Protein AF-A0A965VCW3-F1 (afdb_monomer)

Mean predicted aligned error: 4.61 Å

Structure (mmCIF, N/CA/C/O backbone):
data_AF-A0A965VCW3-F1
#
_entry.id   AF-A0A965VCW3-F1
#
loop_
_atom_site.group_PDB
_atom_site.id
_atom_site.type_symbol
_atom_site.label_atom_id
_atom_site.label_alt_id
_atom_site.label_comp_id
_atom_site.label_asym_id
_atom_site.label_entity_id
_atom_site.label_seq_id
_atom_site.pdbx_PDB_ins_code
_atom_site.Cartn_x
_atom_site.Cartn_y
_atom_site.Cartn_z
_atom_site.occupancy
_atom_site.B_iso_or_equiv
_atom_site.auth_seq_id
_atom_site.auth_comp_id
_atom_site.auth_asym_id
_atom_site.auth_atom_id
_atom_site.pdbx_PDB_model_num
ATOM 1 N N . MET A 1 1 ? 1.200 -10.700 0.452 1.00 89.44 1 MET A N 1
ATOM 2 C CA . MET A 1 1 ? 2.517 -10.974 -0.166 1.00 89.44 1 MET A CA 1
ATOM 3 C C . MET A 1 1 ? 2.415 -10.697 -1.652 1.00 89.44 1 MET A C 1
ATOM 5 O O . MET A 1 1 ? 1.307 -10.785 -2.174 1.00 89.44 1 MET A O 1
ATOM 9 N N . ASN A 1 2 ? 3.527 -10.421 -2.324 1.00 95.00 2 ASN A N 1
ATOM 10 C CA . ASN A 1 2 ? 3.552 -10.273 -3.774 1.00 95.00 2 ASN A CA 1
ATOM 11 C C . ASN A 1 2 ? 4.155 -11.520 -4.439 1.00 95.00 2 ASN A C 1
ATOM 13 O O . ASN A 1 2 ? 5.128 -12.066 -3.919 1.00 95.00 2 ASN A O 1
ATOM 17 N N . LEU A 1 3 ? 3.549 -12.018 -5.524 1.00 95.06 3 LEU A N 1
ATOM 18 C CA . LEU A 1 3 ? 4.102 -13.156 -6.274 1.00 95.06 3 LEU A CA 1
ATOM 19 C C . LEU A 1 3 ? 5.133 -12.685 -7.305 1.00 95.06 3 LEU A C 1
ATOM 21 O O . LEU A 1 3 ? 6.162 -13.334 -7.474 1.00 95.06 3 LEU A O 1
ATOM 25 N N . ILE A 1 4 ? 4.843 -11.573 -7.986 1.00 97.62 4 ILE A N 1
ATOM 26 C CA . ILE A 1 4 ? 5.693 -10.920 -8.990 1.00 97.62 4 ILE A CA 1
ATOM 27 C C . ILE A 1 4 ? 5.173 -9.493 -9.249 1.00 97.62 4 ILE A C 1
ATOM 29 O O . ILE A 1 4 ? 4.019 -9.190 -8.936 1.00 97.62 4 ILE A O 1
ATOM 33 N N . GLY A 1 5 ? 6.005 -8.611 -9.802 1.00 97.56 5 GLY A N 1
ATOM 34 C CA . GLY A 1 5 ? 5.674 -7.196 -10.000 1.00 97.56 5 GLY A CA 1
ATOM 35 C C . GLY A 1 5 ? 6.402 -6.291 -9.012 1.00 97.56 5 GLY A C 1
ATOM 36 O O . GLY A 1 5 ? 5.865 -5.288 -8.560 1.00 97.56 5 GLY A O 1
ATOM 37 N N . GLU A 1 6 ? 7.602 -6.664 -8.578 1.00 96.00 6 GLU A N 1
ATOM 38 C CA . GLU A 1 6 ? 8.315 -5.874 -7.576 1.00 96.00 6 GLU A CA 1
ATOM 39 C C . GLU A 1 6 ? 8.762 -4.526 -8.149 1.00 96.00 6 GLU A C 1
ATOM 41 O O . GLU A 1 6 ? 9.345 -4.458 -9.233 1.00 96.00 6 GLU A O 1
ATOM 46 N N . HIS A 1 7 ? 8.559 -3.446 -7.389 1.00 95.69 7 HIS A N 1
ATOM 47 C CA . HIS A 1 7 ? 8.932 -2.077 -7.774 1.00 95.69 7 HIS A CA 1
ATOM 48 C C . HIS A 1 7 ? 8.240 -1.532 -9.043 1.00 95.69 7 HIS A C 1
ATOM 50 O O . HIS A 1 7 ? 8.721 -0.563 -9.642 1.00 95.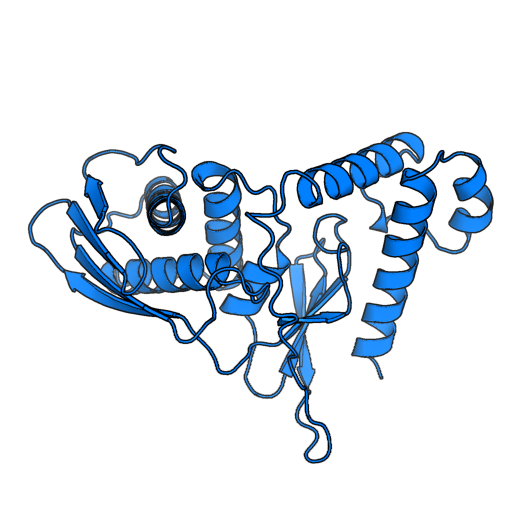69 7 HIS A O 1
ATOM 56 N N . THR A 1 8 ? 7.117 -2.115 -9.463 1.00 97.50 8 THR A N 1
ATOM 57 C CA . THR A 1 8 ? 6.338 -1.634 -10.615 1.00 97.50 8 THR A CA 1
ATOM 58 C C . THR A 1 8 ? 5.136 -0.783 -10.199 1.00 97.50 8 THR A C 1
ATOM 60 O O . THR A 1 8 ? 4.729 0.086 -10.965 1.00 97.50 8 THR A O 1
ATOM 63 N N . ASP A 1 9 ? 4.601 -0.948 -8.988 1.00 97.00 9 ASP A N 1
ATOM 64 C CA . ASP A 1 9 ? 3.375 -0.286 -8.525 1.00 97.00 9 ASP A CA 1
ATOM 65 C C . ASP A 1 9 ? 3.462 1.246 -8.492 1.00 97.00 9 ASP A C 1
ATOM 67 O O . ASP A 1 9 ? 2.575 1.932 -8.995 1.00 97.00 9 ASP A O 1
ATOM 71 N N . TYR A 1 10 ? 4.557 1.804 -7.975 1.00 94.44 10 TYR A N 1
ATOM 72 C CA . TYR A 1 10 ? 4.825 3.248 -8.013 1.00 94.44 10 TYR A CA 1
ATOM 73 C C . TYR A 1 10 ? 5.366 3.745 -9.366 1.00 94.44 10 TYR A C 1
ATOM 75 O O . TYR A 1 10 ? 5.655 4.933 -9.512 1.00 94.44 10 TYR A O 1
ATOM 83 N N . ASN A 1 11 ? 5.519 2.845 -10.340 1.00 97.62 11 ASN A N 1
ATOM 84 C CA . ASN A 1 11 ? 5.807 3.132 -11.746 1.00 97.62 11 ASN A CA 1
ATOM 85 C C . ASN A 1 11 ? 4.571 2.872 -12.624 1.00 97.62 11 ASN A C 1
ATOM 87 O O . ASN A 1 11 ? 4.701 2.560 -13.807 1.00 97.62 11 ASN A O 1
ATOM 91 N N . ASP A 1 12 ? 3.369 2.953 -12.046 1.00 97.62 12 ASP A N 1
ATOM 92 C CA . ASP A 1 12 ? 2.085 2.700 -12.706 1.00 97.62 12 ASP A CA 1
ATOM 93 C C . ASP A 1 12 ? 1.977 1.320 -13.379 1.00 97.62 12 ASP A C 1
ATOM 95 O O . ASP A 1 12 ? 1.118 1.119 -14.231 1.00 97.62 12 ASP A O 1
ATOM 99 N N . GLY A 1 13 ? 2.859 0.379 -13.043 1.00 97.94 13 GLY A N 1
ATOM 100 C CA . GLY A 1 13 ? 3.016 -0.929 -13.670 1.00 97.94 13 GLY A CA 1
ATOM 101 C C . GLY A 1 13 ? 1.945 -1.944 -13.288 1.00 97.94 13 GLY A C 1
ATOM 102 O O . GLY A 1 13 ? 0.803 -1.592 -12.989 1.00 97.94 13 GLY A O 1
ATOM 103 N N . PHE A 1 14 ? 2.324 -3.218 -13.323 1.00 98.62 14 PHE A N 1
ATOM 104 C CA . PHE A 1 14 ? 1.466 -4.331 -12.929 1.00 98.62 14 PHE A CA 1
ATOM 105 C C . PHE A 1 14 ? 2.053 -5.077 -11.744 1.00 98.62 14 PHE A C 1
ATOM 107 O O . PHE A 1 14 ? 3.261 -5.315 -11.698 1.00 98.62 14 PHE A O 1
ATOM 114 N N . VAL A 1 15 ? 1.182 -5.497 -10.833 1.00 98.62 15 VAL A N 1
ATOM 115 C CA . VAL A 1 15 ? 1.539 -6.333 -9.683 1.00 98.62 15 VAL A CA 1
ATOM 116 C C . VAL A 1 15 ? 0.604 -7.525 -9.567 1.00 98.62 15 VAL A C 1
ATOM 118 O O . VAL A 1 15 ? -0.552 -7.449 -9.988 1.00 98.62 15 VAL A O 1
ATOM 121 N N . LEU A 1 16 ? 1.096 -8.617 -8.980 1.00 98.06 16 LEU A N 1
ATOM 122 C CA . LEU A 1 16 ? 0.323 -9.838 -8.766 1.00 98.06 16 LEU A CA 1
ATOM 123 C C . LEU A 1 16 ? 0.389 -10.316 -7.302 1.00 98.06 16 LEU A C 1
ATOM 125 O O . LEU A 1 16 ? 0.960 -11.372 -7.005 1.00 98.06 16 LEU A O 1
ATOM 129 N N . PRO A 1 17 ? -0.184 -9.562 -6.348 1.00 97.06 17 PRO A N 1
ATOM 130 C CA . PRO A 1 17 ? -0.241 -9.984 -4.961 1.00 97.06 17 PRO A CA 1
ATOM 131 C C . PRO A 1 17 ? -1.250 -11.095 -4.678 1.00 97.06 17 PRO A C 1
ATOM 133 O O . PRO A 1 17 ? -2.194 -11.355 -5.422 1.00 97.06 17 PRO A O 1
ATOM 136 N N . MET A 1 18 ? -1.059 -11.725 -3.522 1.00 94.00 18 MET A N 1
ATOM 137 C CA . MET A 1 18 ? -1.980 -12.683 -2.925 1.00 94.00 18 MET A CA 1
ATOM 138 C C . MET A 1 18 ? -2.065 -12.450 -1.409 1.00 94.00 18 MET A C 1
ATOM 140 O O . MET A 1 18 ? -1.055 -12.195 -0.732 1.00 94.00 18 MET A O 1
ATOM 144 N N . ALA A 1 19 ? -3.277 -12.551 -0.861 1.00 92.00 19 ALA A N 1
ATOM 145 C CA . ALA A 1 19 ? -3.489 -12.561 0.583 1.00 92.00 19 ALA A CA 1
ATOM 146 C C . ALA A 1 19 ? -2.953 -13.856 1.208 1.00 92.00 19 ALA A C 1
ATOM 148 O O . ALA A 1 19 ? -3.002 -14.930 0.611 1.00 92.00 19 ALA A O 1
ATOM 149 N N . ILE A 1 20 ? -2.454 -13.750 2.435 1.00 89.31 20 ILE A N 1
ATOM 150 C CA . ILE A 1 20 ? -1.931 -14.879 3.210 1.00 89.31 20 ILE A CA 1
ATOM 151 C C . ILE A 1 20 ? -2.802 -15.115 4.446 1.00 89.31 20 ILE A C 1
ATOM 153 O O . ILE A 1 20 ? -3.644 -14.289 4.781 1.00 89.31 20 ILE A O 1
ATOM 157 N N . GLY A 1 21 ? -2.614 -16.260 5.107 1.00 86.69 21 GLY A N 1
ATOM 158 C CA . GLY A 1 21 ? -3.362 -16.617 6.318 1.00 86.69 21 GLY A CA 1
ATOM 159 C C . GLY A 1 21 ? -3.166 -15.651 7.498 1.00 86.69 21 GLY A C 1
ATOM 160 O O . GLY A 1 21 ? -4.161 -15.316 8.139 1.00 86.69 21 GLY A O 1
ATOM 161 N N . PRO A 1 22 ? -1.931 -15.194 7.792 1.00 88.31 22 PRO A N 1
ATOM 162 C CA . PRO A 1 22 ? -1.705 -14.182 8.817 1.00 88.31 22 PRO A CA 1
ATOM 163 C C . PRO A 1 22 ? -2.463 -12.866 8.555 1.00 88.31 22 PRO A C 1
ATOM 165 O O . PRO A 1 22 ? -2.538 -12.388 7.424 1.00 88.31 22 PRO A O 1
ATOM 168 N N . CYS A 1 23 ? -3.003 -12.268 9.612 1.00 90.69 23 CYS A N 1
ATOM 169 C CA . CYS A 1 23 ? -3.831 -11.080 9.661 1.00 90.69 23 CYS A CA 1
ATOM 170 C C . CYS A 1 23 ? -3.555 -10.201 10.902 1.00 90.69 23 CYS A C 1
ATOM 172 O O . CYS A 1 23 ? -2.954 -10.601 11.903 1.00 90.69 23 CYS A O 1
ATOM 174 N N . ILE A 1 24 ? -4.074 -8.974 10.849 1.00 93.06 24 ILE A N 1
ATOM 175 C CA . ILE A 1 24 ? -4.234 -8.104 12.017 1.00 93.06 24 ILE A CA 1
ATOM 176 C C . ILE A 1 24 ? -5.706 -8.110 12.410 1.00 93.06 24 ILE A C 1
ATOM 178 O O . ILE A 1 24 ? -6.589 -7.923 11.573 1.00 93.06 24 ILE A O 1
ATOM 182 N N . ARG A 1 25 ? -5.974 -8.323 13.698 1.00 95.00 25 ARG A N 1
ATOM 183 C CA . ARG A 1 25 ? -7.320 -8.300 14.271 1.00 95.00 25 ARG A CA 1
ATOM 184 C C . ARG A 1 25 ? -7.459 -7.087 15.174 1.00 95.00 25 ARG A C 1
ATOM 186 O O . ARG A 1 25 ? -6.677 -6.913 16.109 1.00 95.00 25 ARG A O 1
ATOM 193 N N . VAL A 1 26 ? -8.494 -6.295 14.912 1.00 96.69 26 VAL A N 1
ATOM 194 C CA . VAL A 1 26 ? -8.855 -5.118 15.705 1.00 96.69 26 VAL A CA 1
ATOM 195 C C . VAL A 1 26 ? -10.205 -5.374 16.359 1.00 96.69 26 VAL A C 1
ATOM 197 O O . VAL A 1 26 ? -11.207 -5.584 15.678 1.00 96.69 26 VAL A O 1
ATOM 200 N N . ARG A 1 27 ? -10.240 -5.364 17.691 1.00 97.00 27 ARG A N 1
ATOM 201 C CA . ARG A 1 27 ? -11.488 -5.344 18.460 1.00 97.00 27 ARG A CA 1
ATOM 202 C C . ARG A 1 27 ? -11.773 -3.910 18.865 1.00 97.00 27 ARG A C 1
ATOM 204 O O . ARG A 1 27 ? -10.896 -3.295 19.458 1.00 97.00 27 ARG A O 1
ATOM 211 N N . VAL A 1 28 ? -12.983 -3.420 18.600 1.00 97.56 28 VAL A N 1
ATOM 212 C CA . VAL A 1 28 ? -13.410 -2.072 18.997 1.00 97.56 28 VAL A CA 1
ATOM 213 C C . VAL A 1 28 ? -14.606 -2.085 19.939 1.00 97.56 28 VAL A C 1
ATOM 215 O O . VAL A 1 28 ? -15.531 -2.876 19.766 1.00 97.56 28 VAL A O 1
ATOM 218 N N . THR A 1 29 ? -14.588 -1.172 20.907 1.00 97.56 29 THR A N 1
ATOM 219 C CA . THR A 1 29 ? -15.687 -0.914 21.843 1.00 97.56 29 THR A CA 1
ATOM 220 C C . THR A 1 29 ? -16.024 0.577 21.804 1.00 97.56 29 THR A C 1
ATOM 222 O O . THR A 1 29 ? -15.135 1.386 22.083 1.00 97.56 29 THR A O 1
ATOM 225 N N . PRO A 1 30 ? -17.267 0.978 21.474 1.00 97.25 30 PRO A N 1
ATOM 226 C CA . PRO A 1 30 ? -17.667 2.382 21.495 1.00 97.25 30 PRO A CA 1
ATOM 227 C C . PRO A 1 30 ? -17.512 3.010 22.881 1.00 97.25 30 PRO A C 1
ATOM 229 O O . PRO A 1 30 ? -17.706 2.359 23.909 1.00 97.25 30 PRO A O 1
ATOM 232 N N . ARG A 1 31 ? -17.208 4.304 22.903 1.00 96.56 31 ARG A N 1
ATOM 233 C CA . ARG A 1 31 ? -17.089 5.122 24.110 1.00 96.56 31 ARG A CA 1
ATOM 234 C C . ARG A 1 31 ? -17.999 6.340 24.011 1.00 96.56 31 ARG A C 1
ATOM 236 O O . ARG A 1 31 ? -18.345 6.786 22.921 1.00 96.56 31 ARG A O 1
ATOM 243 N N . ALA A 1 32 ? -18.368 6.881 25.170 1.00 93.94 32 ALA A N 1
ATOM 244 C CA . ALA A 1 32 ? -19.194 8.084 25.259 1.00 93.94 32 ALA A CA 1
ATOM 245 C C . ALA A 1 32 ? -18.393 9.387 25.073 1.00 93.94 32 ALA A C 1
ATOM 247 O O . ALA A 1 32 ? -18.972 10.408 24.713 1.00 93.94 32 ALA A O 1
ATOM 248 N N . ASP A 1 33 ? -17.081 9.366 25.335 1.00 95.06 33 ASP A N 1
ATOM 249 C CA . ASP A 1 33 ? -16.202 10.513 25.103 1.00 95.06 33 ASP A CA 1
ATOM 250 C C . ASP A 1 33 ? -15.751 10.599 23.635 1.00 95.06 33 ASP A C 1
ATOM 252 O O . ASP A 1 33 ? -16.077 9.760 22.800 1.00 95.06 33 ASP A O 1
ATOM 256 N N . ARG A 1 34 ? -15.008 11.652 23.295 1.00 96.00 34 ARG A N 1
ATOM 257 C CA . ARG A 1 34 ? -14.499 11.919 21.943 1.00 96.00 34 ARG A CA 1
ATOM 258 C C . ARG A 1 34 ? -13.059 11.428 21.758 1.00 96.00 34 ARG A C 1
ATOM 260 O O . ARG A 1 34 ? -12.247 12.104 21.135 1.00 96.00 34 ARG A O 1
ATOM 267 N N . ARG A 1 35 ? -12.706 10.269 22.323 1.00 97.56 35 ARG A N 1
ATOM 268 C CA . ARG A 1 35 ? -11.328 9.746 22.295 1.00 97.56 35 ARG A CA 1
ATOM 269 C C . ARG A 1 35 ? -11.241 8.376 21.637 1.00 97.56 35 ARG A C 1
ATOM 271 O O . ARG A 1 35 ? -12.098 7.529 21.869 1.00 97.56 35 ARG A O 1
ATOM 278 N N . ALA A 1 36 ? -10.168 8.152 20.880 1.00 97.75 36 ALA A N 1
ATOM 279 C CA . ALA A 1 36 ? -9.727 6.815 20.496 1.00 97.75 36 ALA A CA 1
ATOM 280 C C . ALA A 1 36 ? -8.615 6.364 21.452 1.00 97.75 36 ALA A C 1
ATOM 282 O O . ALA A 1 36 ? -7.575 7.022 21.539 1.00 97.75 36 ALA A O 1
ATOM 283 N N . LEU A 1 37 ? -8.826 5.274 22.186 1.00 98.00 37 LEU A N 1
ATOM 284 C CA . LEU A 1 37 ? -7.799 4.626 23.007 1.00 98.00 37 LEU A CA 1
ATOM 285 C C . LEU A 1 37 ? -7.298 3.388 22.270 1.00 98.00 37 LEU A C 1
ATOM 287 O O . LEU A 1 37 ? -8.094 2.523 21.920 1.00 98.00 37 LEU A O 1
ATOM 291 N N . LEU A 1 38 ? -6.000 3.312 22.000 1.00 97.75 38 LEU A N 1
ATOM 292 C CA . LEU A 1 38 ? -5.413 2.266 21.172 1.00 97.75 38 LEU A CA 1
ATOM 293 C C . LEU A 1 38 ? -4.433 1.430 21.997 1.00 97.75 38 LEU A C 1
ATOM 295 O O . LEU A 1 38 ? -3.486 1.958 22.584 1.00 97.75 38 LEU A O 1
ATOM 299 N N . HIS A 1 39 ? -4.641 0.119 21.991 1.00 96.38 39 HIS A N 1
ATOM 300 C CA . HIS A 1 39 ? -3.803 -0.869 22.659 1.00 96.38 39 HIS A CA 1
ATOM 301 C C . HIS A 1 39 ? -3.271 -1.859 21.625 1.00 96.38 39 HIS A C 1
ATOM 303 O O . HIS A 1 39 ? -4.040 -2.390 20.827 1.00 96.38 39 HIS A O 1
ATOM 309 N N . SER A 1 40 ? -1.967 -2.121 21.652 1.00 92.06 40 SER A N 1
ATOM 310 C CA . SER A 1 40 ? -1.302 -3.092 20.781 1.00 92.06 40 SER A CA 1
ATOM 311 C C . SER A 1 40 ? -0.541 -4.100 21.632 1.00 92.06 40 SER A C 1
ATOM 313 O O . SER A 1 40 ? 0.102 -3.718 22.607 1.00 92.06 40 SER A O 1
ATOM 315 N N . GLU A 1 41 ? -0.571 -5.376 21.250 1.00 86.56 41 GLU A N 1
ATOM 316 C CA . GLU A 1 41 ? 0.232 -6.428 21.897 1.00 86.56 41 GLU A CA 1
ATOM 317 C C . GLU A 1 41 ? 1.749 -6.185 21.777 1.00 86.56 41 GLU A C 1
ATOM 319 O O . GLU A 1 41 ? 2.534 -6.743 22.543 1.00 86.56 41 GLU A O 1
ATOM 324 N N . HIS A 1 42 ? 2.174 -5.332 20.838 1.00 80.25 42 HIS A N 1
ATOM 325 C CA . HIS A 1 42 ? 3.582 -5.116 20.494 1.00 80.25 42 HIS A CA 1
ATOM 326 C C . HIS A 1 42 ? 4.038 -3.653 20.602 1.00 80.25 42 HIS A C 1
ATOM 328 O O . HIS A 1 42 ? 5.142 -3.325 20.169 1.00 80.25 42 HIS A O 1
ATOM 334 N N . GLY A 1 43 ? 3.214 -2.758 21.154 1.00 85.00 43 GLY A N 1
ATOM 335 C CA . GLY A 1 43 ? 3.524 -1.330 21.213 1.00 85.00 43 GLY A CA 1
ATOM 336 C C . GLY A 1 43 ? 2.971 -0.636 22.456 1.00 85.00 43 GLY A C 1
ATOM 337 O O . GLY A 1 43 ? 2.076 -1.165 23.115 1.00 85.00 43 GLY A O 1
ATOM 338 N N . PRO A 1 44 ? 3.486 0.560 22.795 1.00 91.69 44 PRO A N 1
ATOM 339 C CA . PRO A 1 44 ? 2.939 1.349 23.893 1.00 91.69 44 PRO A CA 1
ATOM 340 C C . PRO A 1 44 ? 1.493 1.767 23.585 1.00 91.69 44 PRO A C 1
ATOM 342 O O . PRO A 1 44 ? 1.159 1.952 22.411 1.00 91.69 44 PRO A O 1
ATOM 345 N N . PRO A 1 45 ? 0.640 1.955 24.606 1.00 94.88 45 PRO A N 1
ATOM 346 C CA . PRO A 1 45 ? -0.705 2.474 24.399 1.00 94.88 45 PRO A CA 1
ATOM 347 C C . PRO A 1 45 ? -0.661 3.889 23.811 1.00 94.88 45 PRO A C 1
ATOM 349 O O . PRO A 1 45 ? 0.233 4.677 24.125 1.00 94.88 45 PRO A O 1
ATOM 352 N N . ALA A 1 46 ? -1.657 4.224 22.995 1.00 95.69 46 ALA A N 1
ATOM 353 C CA . ALA A 1 46 ? -1.810 5.545 22.399 1.00 95.69 46 ALA A CA 1
ATOM 354 C C . ALA A 1 46 ? -3.224 6.086 22.625 1.00 95.69 46 ALA A C 1
ATOM 356 O O . ALA A 1 46 ? -4.183 5.332 22.782 1.00 95.69 46 ALA A O 1
ATOM 357 N N . SER A 1 47 ? -3.364 7.410 22.633 1.00 96.19 47 SER A N 1
ATOM 358 C CA . SER A 1 47 ? -4.667 8.061 22.702 1.00 96.19 47 SER A CA 1
ATOM 359 C C . SER A 1 47 ? -4.752 9.202 21.706 1.00 96.19 47 SER A C 1
ATOM 361 O O . SER A 1 47 ? -3.850 10.033 21.641 1.00 96.19 47 SER A O 1
ATOM 363 N N . LEU A 1 48 ? -5.854 9.240 20.962 1.00 96.50 48 LEU A N 1
ATOM 364 C CA . LEU A 1 48 ? -6.146 10.266 19.973 1.00 96.50 48 LEU A CA 1
ATOM 365 C C . LEU A 1 48 ? -7.395 11.039 20.390 1.00 96.50 48 LEU A C 1
ATOM 367 O O . LEU A 1 48 ? -8.372 10.465 20.880 1.00 96.50 48 LEU A O 1
ATOM 371 N N . ASP A 1 49 ? -7.341 12.347 20.191 1.00 96.12 49 ASP A N 1
ATOM 372 C CA . ASP A 1 49 ? -8.433 13.280 20.432 1.00 96.12 49 ASP A CA 1
ATOM 373 C C . ASP A 1 49 ? -9.216 13.481 19.131 1.00 96.12 49 ASP A C 1
ATOM 375 O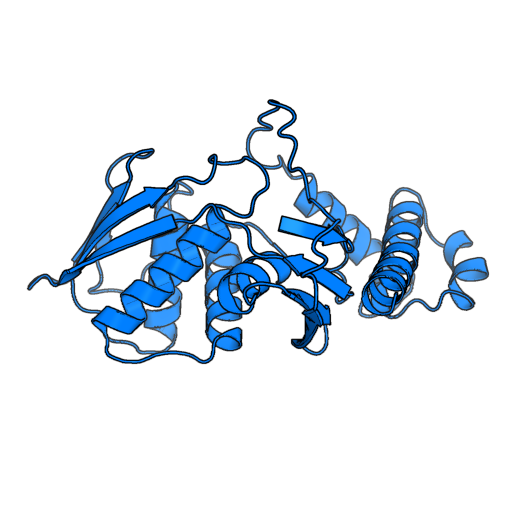 O . ASP A 1 49 ? -8.685 14.006 18.155 1.00 96.12 49 ASP A O 1
ATOM 379 N N . LEU A 1 50 ? -10.469 13.029 19.114 1.00 97.06 50 LEU A N 1
ATOM 380 C CA . LEU A 1 50 ? -11.327 13.031 17.934 1.00 97.06 50 LEU A CA 1
ATOM 381 C C . LEU A 1 50 ? -12.238 14.267 17.864 1.00 97.06 50 LEU A C 1
ATOM 383 O O . LEU A 1 50 ? -13.144 14.290 17.026 1.00 97.06 50 LEU A O 1
ATOM 387 N N . GLU A 1 51 ? -12.081 15.257 18.751 1.00 94.38 51 GLU A N 1
ATOM 388 C CA . GLU A 1 51 ? -12.832 16.526 18.688 1.00 94.38 51 GLU A CA 1
ATOM 389 C C . GLU A 1 51 ? -12.306 17.464 17.605 1.00 94.38 51 GLU A C 1
ATOM 391 O O . GLU A 1 51 ? -13.034 18.320 17.103 1.00 94.38 51 GLU A O 1
ATOM 396 N N . ARG A 1 52 ? -11.042 17.285 17.221 1.00 93.00 52 ARG A N 1
ATOM 397 C CA . ARG A 1 52 ? -10.355 18.084 16.209 1.00 93.00 52 ARG A CA 1
ATOM 398 C C . ARG A 1 52 ? -9.775 17.200 15.106 1.00 93.00 52 ARG A C 1
ATOM 400 O O . ARG A 1 52 ? -9.536 16.012 15.337 1.00 93.00 52 ARG A O 1
ATOM 407 N N . PRO A 1 53 ? -9.525 17.770 13.916 1.00 95.06 53 PRO A N 1
ATOM 408 C CA . PRO A 1 53 ? -8.819 17.063 12.859 1.00 95.06 53 PRO A CA 1
ATOM 409 C C . PRO A 1 53 ? -7.438 16.611 13.337 1.00 95.06 53 PRO A C 1
ATOM 411 O O . PRO A 1 53 ? -6.621 17.440 13.755 1.00 95.06 53 PRO A O 1
ATOM 414 N N . LEU A 1 54 ? -7.177 15.308 13.260 1.00 96.75 54 LEU A N 1
ATOM 415 C CA . LEU A 1 54 ? -5.872 14.751 13.596 1.00 96.75 54 LEU A CA 1
ATOM 416 C C . LEU A 1 54 ? -4.804 15.276 12.628 1.00 96.75 54 LEU A C 1
ATOM 418 O O . LEU A 1 54 ? -5.056 15.453 11.436 1.00 96.75 54 LEU A O 1
ATOM 422 N N . GLN A 1 55 ? -3.610 15.532 13.156 1.00 95.38 55 GLN A N 1
ATOM 423 C CA . GLN A 1 55 ? -2.454 15.998 12.392 1.00 95.38 55 GLN A CA 1
ATOM 424 C C . GLN A 1 55 ? -1.329 14.960 12.466 1.00 95.38 55 GLN A C 1
ATOM 426 O O . GLN A 1 55 ? -1.240 14.256 13.480 1.00 95.38 55 GLN A O 1
ATOM 431 N N . PRO A 1 56 ? -0.459 14.876 11.444 1.00 93.88 56 PRO A N 1
ATOM 432 C CA . PRO A 1 56 ? 0.754 14.071 11.522 1.00 93.88 56 PRO A CA 1
ATOM 433 C C . PRO A 1 56 ? 1.598 14.452 12.746 1.00 93.88 56 PRO A C 1
ATOM 435 O O . PRO A 1 56 ? 1.718 15.629 13.091 1.00 93.88 56 PRO A O 1
ATOM 438 N N . GLY A 1 57 ? 2.173 13.449 13.406 1.00 87.19 57 GLY A N 1
ATOM 439 C CA . GLY A 1 57 ? 2.934 13.610 14.644 1.00 87.19 57 GLY A CA 1
ATOM 440 C C . GLY A 1 57 ? 4.056 12.582 14.747 1.00 87.19 57 GLY A C 1
ATOM 441 O O . GLY A 1 57 ? 4.771 12.339 13.775 1.00 87.19 57 GLY A O 1
ATOM 442 N N . ASP A 1 58 ? 4.207 11.964 15.920 1.00 83.25 58 ASP A N 1
ATOM 443 C CA . ASP A 1 58 ? 5.209 10.918 16.132 1.00 83.25 58 ASP A CA 1
ATOM 444 C C . ASP A 1 58 ? 4.973 9.717 15.208 1.00 83.25 58 ASP A C 1
ATOM 446 O O . ASP A 1 58 ? 3.872 9.170 15.129 1.00 83.25 58 ASP A O 1
ATOM 450 N N . ARG A 1 59 ? 6.046 9.245 14.567 1.00 82.56 59 ARG A N 1
ATOM 451 C CA . ARG A 1 59 ? 6.032 8.125 13.606 1.00 82.56 59 ARG A CA 1
ATOM 452 C C . ARG A 1 59 ? 6.089 6.753 14.285 1.00 82.56 59 ARG A C 1
ATOM 454 O O . ARG A 1 59 ? 6.696 5.812 13.779 1.00 82.56 59 ARG A O 1
ATOM 461 N N . GLY A 1 60 ? 5.511 6.657 15.481 1.00 88.31 60 GLY A N 1
ATOM 462 C CA . GLY A 1 60 ? 5.296 5.381 16.158 1.00 88.31 60 GLY A CA 1
ATOM 463 C C . GLY A 1 60 ? 4.177 4.588 15.482 1.00 88.31 60 GLY A C 1
ATOM 464 O O . GLY A 1 60 ? 3.485 5.093 14.608 1.00 88.31 60 GLY A O 1
ATOM 465 N N . TRP A 1 61 ? 3.934 3.355 15.926 1.00 91.00 61 TRP A N 1
ATOM 466 C CA . TRP A 1 61 ? 2.895 2.494 15.339 1.00 91.00 61 TRP A CA 1
ATOM 467 C C . TRP A 1 61 ? 1.490 3.129 15.323 1.00 91.00 61 TRP A C 1
ATOM 469 O O . TRP A 1 61 ? 0.659 2.770 14.496 1.00 91.00 61 TRP A O 1
ATOM 479 N N . SER A 1 62 ? 1.199 4.066 16.229 1.00 94.50 62 SER A N 1
ATOM 480 C CA . SER A 1 62 ? -0.090 4.754 16.291 1.00 94.50 62 SER A CA 1
ATOM 481 C C . SER A 1 62 ? -0.300 5.767 15.162 1.00 94.50 62 SER A C 1
ATOM 483 O O . SER A 1 62 ? -1.429 6.228 14.995 1.00 94.50 62 SER A O 1
ATOM 485 N N . CYS A 1 63 ? 0.728 6.100 14.369 1.00 95.44 63 CYS A N 1
ATOM 486 C CA . CYS A 1 63 ? 0.570 6.989 13.219 1.00 95.44 63 CYS A CA 1
ATOM 487 C C . CYS A 1 63 ? -0.322 6.373 12.131 1.00 95.44 63 CYS A C 1
ATOM 489 O O . CYS A 1 63 ? -1.129 7.093 11.552 1.00 95.44 63 CYS A O 1
ATOM 491 N N . TYR A 1 64 ? -0.266 5.051 11.924 1.00 96.25 64 TYR A N 1
ATOM 492 C CA . TYR A 1 64 ? -1.100 4.343 10.946 1.00 96.25 64 TYR A CA 1
ATOM 493 C C . TYR A 1 64 ? -2.605 4.481 11.256 1.00 96.25 64 TYR A C 1
ATOM 495 O O . TYR A 1 64 ? -3.336 5.031 10.428 1.00 96.25 64 TYR A O 1
ATOM 503 N N . PRO A 1 65 ? -3.110 4.087 12.449 1.00 97.19 65 PRO A N 1
ATOM 504 C CA . PRO A 1 65 ? -4.516 4.296 12.775 1.00 97.19 65 PRO A CA 1
ATOM 505 C C . PRO A 1 65 ? -4.890 5.780 12.862 1.00 97.19 65 PRO A C 1
ATOM 507 O O . PRO A 1 65 ? -5.991 6.143 12.454 1.00 97.19 65 PRO A O 1
ATOM 510 N N . ALA A 1 66 ? -3.993 6.652 13.343 1.00 97.75 66 ALA A N 1
ATOM 511 C CA . ALA A 1 66 ? -4.247 8.092 13.372 1.00 97.75 66 ALA A CA 1
ATOM 512 C C . ALA A 1 66 ? -4.461 8.668 11.966 1.00 97.75 66 ALA A C 1
ATOM 514 O O . ALA A 1 66 ? -5.406 9.429 11.765 1.00 97.75 66 ALA A O 1
ATOM 515 N N . GLY A 1 67 ? -3.638 8.272 10.993 1.00 98.19 67 GLY A N 1
ATOM 516 C CA . GLY A 1 67 ? -3.767 8.713 9.611 1.00 98.19 67 GLY A CA 1
ATOM 517 C C . GLY A 1 67 ? -5.062 8.239 8.972 1.00 98.19 67 GLY A C 1
ATOM 518 O O . GLY A 1 67 ? -5.765 9.037 8.360 1.00 98.19 67 GLY A O 1
ATOM 519 N N . VAL A 1 68 ? -5.441 6.977 9.183 1.00 98.62 68 VAL A N 1
ATOM 520 C CA . VAL A 1 68 ? -6.713 6.441 8.676 1.00 98.62 68 VAL A CA 1
ATOM 521 C C . VAL A 1 68 ? -7.898 7.227 9.237 1.00 98.62 68 VAL A C 1
ATOM 523 O O . VAL A 1 68 ? -8.752 7.686 8.480 1.00 98.62 68 VAL A O 1
ATOM 526 N N . ILE A 1 69 ? -7.929 7.450 10.554 1.00 98.44 69 ILE A N 1
ATOM 527 C CA . ILE A 1 69 ? -8.970 8.251 11.214 1.00 98.44 69 ILE A CA 1
ATOM 528 C C . ILE A 1 69 ? -8.998 9.677 10.649 1.00 98.44 69 ILE A C 1
ATOM 530 O O . ILE A 1 69 ? -10.078 10.195 10.366 1.00 98.44 69 ILE A O 1
ATOM 534 N N . ALA A 1 70 ? -7.833 10.298 10.440 1.00 98.44 70 ALA A N 1
ATOM 535 C CA . ALA A 1 70 ? -7.735 11.631 9.856 1.00 98.44 70 ALA A CA 1
ATOM 536 C C . ALA A 1 70 ? -8.334 11.685 8.443 1.00 98.44 70 ALA A C 1
ATOM 538 O O . ALA A 1 70 ? -9.073 12.615 8.129 1.00 98.44 70 ALA A O 1
ATOM 539 N N . GLN A 1 71 ? -8.073 10.683 7.599 1.00 98.62 71 GLN A N 1
ATOM 540 C CA . GLN A 1 71 ? -8.645 10.634 6.253 1.00 98.62 71 GLN A CA 1
ATOM 541 C C . GLN A 1 71 ? -10.173 10.478 6.281 1.00 98.62 71 GLN A C 1
ATOM 543 O O . GLN A 1 71 ? -10.871 11.192 5.563 1.00 98.62 71 GLN A O 1
ATOM 548 N N . PHE A 1 72 ? -10.724 9.647 7.171 1.00 98.56 72 PHE A N 1
ATOM 549 C CA . PHE A 1 72 ? -12.178 9.583 7.370 1.00 98.56 72 PHE A CA 1
ATOM 550 C C . PHE A 1 72 ? -12.762 10.913 7.877 1.00 98.56 72 PHE A C 1
ATOM 552 O O . PHE A 1 72 ? -13.819 11.339 7.407 1.00 98.56 72 PHE A O 1
ATOM 559 N N . GLN A 1 73 ? -12.067 11.624 8.774 1.00 97.75 73 GLN A N 1
ATOM 560 C CA . GLN A 1 73 ? -12.471 12.974 9.188 1.00 97.75 73 GLN A CA 1
ATOM 561 C C . GLN A 1 73 ? -12.492 13.954 8.000 1.00 97.75 73 GLN A C 1
ATOM 563 O O . GLN A 1 73 ? -13.413 14.765 7.907 1.00 97.75 73 GLN A O 1
ATOM 568 N N . ARG A 1 74 ? -11.532 13.870 7.062 1.00 97.69 74 ARG A N 1
ATOM 569 C CA . ARG A 1 74 ? -11.521 14.692 5.831 1.00 97.69 74 ARG A CA 1
ATOM 570 C C . ARG A 1 74 ? -12.700 14.381 4.903 1.00 97.69 74 ARG A C 1
ATOM 572 O O . ARG A 1 74 ? -13.189 15.291 4.241 1.00 97.69 74 ARG A O 1
ATOM 579 N N . LEU A 1 75 ? -13.191 13.139 4.896 1.00 97.38 75 LEU A N 1
ATOM 580 C CA . LEU A 1 75 ? -14.435 12.754 4.215 1.00 97.38 75 LEU A CA 1
ATOM 581 C C . LEU A 1 75 ? -15.704 13.231 4.950 1.00 97.38 75 LEU A C 1
ATOM 583 O O . LEU A 1 75 ? -16.814 12.992 4.480 1.00 97.38 75 LEU A O 1
ATOM 587 N N . GLY A 1 76 ? -15.567 13.894 6.103 1.00 97.12 76 GLY A N 1
ATOM 588 C CA . GLY A 1 76 ? -16.682 14.410 6.895 1.00 97.12 76 GLY A CA 1
ATOM 589 C C . GLY A 1 76 ? -17.333 13.378 7.817 1.00 97.12 76 GLY A C 1
ATOM 590 O O . GLY A 1 76 ? -18.422 13.629 8.334 1.00 97.12 76 GLY A O 1
ATOM 591 N N . TRP A 1 77 ? -16.703 12.221 8.042 1.00 97.25 77 TRP A N 1
ATOM 592 C CA . TRP A 1 77 ? -17.271 11.185 8.902 1.00 97.25 77 TRP A CA 1
ATOM 593 C C . TRP A 1 77 ? -17.180 11.578 10.379 1.00 97.25 77 TRP A C 1
ATOM 595 O O . TRP A 1 77 ? -16.115 11.935 10.890 1.00 97.25 77 TRP A O 1
ATOM 605 N N . SER A 1 78 ? -18.303 11.462 11.094 1.00 94.44 78 SER A N 1
ATOM 606 C CA . SER A 1 78 ? -18.358 11.666 12.544 1.00 94.44 78 SER A CA 1
ATOM 607 C C . SER A 1 78 ? -18.085 10.350 13.271 1.00 94.44 78 SER A C 1
ATOM 609 O O . SER A 1 78 ? -18.992 9.588 13.596 1.00 94.44 78 SER A O 1
ATOM 611 N N . ILE A 1 79 ? -16.806 10.067 13.497 1.00 97.00 79 ILE A N 1
ATOM 612 C CA . ILE A 1 79 ? -16.349 8.825 14.134 1.00 97.00 79 ILE A CA 1
ATOM 613 C C . ILE A 1 79 ? -16.602 8.929 15.642 1.00 97.00 79 ILE A C 1
ATOM 615 O O . ILE A 1 79 ? -16.059 9.863 16.233 1.00 97.00 79 ILE A O 1
ATOM 619 N N . PRO A 1 80 ? -17.373 8.044 16.304 1.00 97.06 80 PRO A N 1
ATOM 620 C CA . PRO A 1 80 ? -17.568 8.080 17.761 1.00 97.06 80 PRO A CA 1
ATOM 621 C C . PRO A 1 80 ? -16.249 7.841 18.517 1.00 97.06 80 PRO A C 1
ATOM 623 O O . PRO A 1 80 ? -15.275 7.371 17.933 1.00 97.06 80 PRO A O 1
ATOM 626 N N . GLY A 1 81 ? -16.195 8.141 19.818 1.00 98.19 81 GLY A N 1
ATOM 627 C CA . GLY A 1 81 ? -15.085 7.649 20.638 1.00 98.19 81 GLY A CA 1
ATOM 628 C C . GLY A 1 81 ? -15.082 6.126 20.684 1.00 98.19 81 GLY A C 1
ATOM 629 O O . GLY A 1 81 ? -16.136 5.489 20.600 1.00 98.19 81 GLY A O 1
ATOM 630 N N . PHE A 1 82 ? -13.903 5.530 20.823 1.00 98.50 82 PHE A N 1
ATOM 631 C CA . PHE A 1 82 ? -13.761 4.082 20.899 1.00 98.50 82 PHE A CA 1
ATOM 632 C C . PHE A 1 82 ? -12.483 3.659 21.618 1.00 98.50 82 PHE A C 1
ATOM 634 O O . PHE A 1 82 ? -11.516 4.405 21.740 1.00 98.50 82 PHE A O 1
ATOM 641 N N . GLU A 1 83 ? -12.481 2.429 22.100 1.00 98.31 83 GLU A N 1
ATOM 642 C CA . GLU A 1 83 ? -11.281 1.721 22.520 1.00 98.31 83 GLU A CA 1
ATOM 643 C C . GLU A 1 83 ? -11.003 0.603 21.522 1.00 98.31 83 GLU A C 1
ATOM 645 O O . GLU A 1 83 ? -11.935 -0.090 21.116 1.00 98.31 83 GLU A O 1
ATOM 650 N N . ALA A 1 84 ? -9.746 0.443 21.112 1.00 98.06 84 ALA A N 1
ATOM 651 C CA . ALA A 1 84 ? -9.308 -0.583 20.182 1.00 98.06 84 ALA A CA 1
ATOM 652 C C . ALA A 1 84 ? -8.189 -1.436 20.783 1.00 98.06 84 ALA A C 1
ATOM 654 O O . ALA A 1 84 ? -7.188 -0.908 21.269 1.00 98.06 84 ALA A O 1
ATOM 655 N N . THR A 1 85 ? -8.327 -2.757 20.690 1.00 97.25 85 THR A N 1
ATOM 656 C CA . THR A 1 85 ? -7.248 -3.714 20.967 1.00 97.25 85 THR A CA 1
ATOM 657 C C . THR A 1 85 ? -6.800 -4.364 19.667 1.00 97.25 85 THR A C 1
ATOM 659 O O . THR A 1 85 ? -7.623 -4.912 18.930 1.00 97.25 85 THR A O 1
ATOM 662 N N . ILE A 1 86 ? -5.499 -4.300 19.397 1.00 95.38 86 ILE A N 1
ATOM 663 C CA . ILE A 1 86 ? -4.860 -4.754 18.166 1.00 95.38 86 ILE A CA 1
ATOM 664 C C . ILE A 1 86 ? -3.972 -5.952 18.491 1.00 95.38 86 ILE A C 1
ATOM 666 O O . ILE A 1 86 ? -3.057 -5.855 19.310 1.00 95.38 86 ILE A O 1
ATOM 670 N N . SER A 1 87 ? -4.245 -7.062 17.811 1.00 92.88 87 SER A N 1
ATOM 671 C CA . SER A 1 87 ? -3.450 -8.294 17.856 1.00 92.88 87 SER A CA 1
ATOM 672 C C . SER A 1 87 ? -3.006 -8.662 16.445 1.00 92.88 87 SER A C 1
ATOM 674 O O . SER A 1 87 ? -3.735 -8.409 15.479 1.00 92.88 87 SER A O 1
ATOM 676 N N . ALA A 1 88 ? -1.819 -9.243 16.313 1.00 88.56 88 ALA A N 1
ATOM 677 C CA . ALA A 1 88 ? -1.236 -9.587 15.022 1.00 88.56 88 ALA A CA 1
ATOM 678 C C . ALA A 1 88 ? -0.589 -10.971 15.088 1.00 88.56 88 ALA A C 1
ATOM 680 O O . ALA A 1 88 ? 0.167 -11.268 16.005 1.00 88.56 88 ALA A O 1
ATOM 681 N N . ASP A 1 89 ? -0.861 -11.810 14.093 1.00 85.12 89 ASP A N 1
ATOM 682 C CA . ASP A 1 89 ? -0.075 -13.025 13.827 1.00 85.12 89 ASP A CA 1
ATOM 683 C C . ASP A 1 89 ? 0.926 -12.805 12.664 1.00 85.12 89 ASP A C 1
ATOM 685 O O . ASP A 1 89 ? 1.705 -13.694 12.317 1.00 85.12 89 ASP A O 1
ATOM 689 N N . LEU A 1 90 ? 0.951 -11.587 12.104 1.00 77.50 90 LEU A N 1
ATOM 690 C CA . LEU A 1 90 ? 1.955 -11.105 11.159 1.00 77.50 90 LEU A CA 1
ATOM 691 C C . LEU A 1 90 ? 3.239 -10.676 11.891 1.00 77.50 90 LEU A C 1
ATOM 693 O O . LEU A 1 90 ? 3.168 -9.877 12.830 1.00 77.50 90 LEU A O 1
ATOM 697 N N . PRO A 1 91 ? 4.430 -11.112 11.440 1.00 71.12 91 PRO A N 1
ATOM 698 C CA . PRO A 1 91 ? 5.682 -10.627 12.002 1.00 71.12 91 PRO A CA 1
ATOM 699 C C . PRO A 1 91 ? 5.860 -9.141 11.671 1.00 71.12 91 PRO A C 1
ATOM 701 O O . PRO A 1 91 ? 5.934 -8.751 10.501 1.00 71.12 91 PRO A O 1
ATOM 704 N N . ALA A 1 92 ? 5.962 -8.304 12.705 1.00 69.12 92 ALA A N 1
ATOM 705 C CA . ALA A 1 92 ? 6.210 -6.877 12.539 1.00 69.12 92 ALA A CA 1
ATOM 706 C C . ALA A 1 92 ? 7.500 -6.640 11.732 1.00 69.12 92 ALA A C 1
ATOM 708 O O . ALA A 1 92 ? 8.565 -7.165 12.067 1.00 69.12 92 ALA A O 1
ATOM 709 N N . GLY A 1 93 ? 7.396 -5.858 10.652 1.00 66.31 93 GLY A N 1
ATOM 710 C CA . GLY A 1 93 ? 8.536 -5.529 9.792 1.00 66.31 93 GLY A CA 1
ATOM 711 C C . GLY A 1 93 ? 9.085 -6.699 8.964 1.00 66.31 93 GLY A C 1
ATOM 712 O O . GLY A 1 93 ? 10.194 -6.600 8.451 1.00 66.31 93 GLY A O 1
ATOM 713 N N . GLY A 1 94 ? 8.339 -7.799 8.816 1.00 65.25 94 GLY A N 1
ATOM 714 C CA . GLY A 1 94 ? 8.759 -8.973 8.038 1.00 65.25 94 GLY A CA 1
ATOM 715 C C . GLY A 1 94 ? 8.616 -8.845 6.515 1.00 65.25 94 GLY A C 1
ATOM 716 O O . GLY A 1 94 ? 8.703 -9.854 5.828 1.00 65.25 94 GLY A O 1
ATOM 717 N N . GLY A 1 95 ? 8.336 -7.650 5.979 1.00 72.62 95 GLY A N 1
ATOM 718 C CA . GLY A 1 95 ? 8.090 -7.456 4.540 1.00 72.62 95 GLY A CA 1
ATOM 719 C C . GLY A 1 95 ? 6.756 -8.035 4.046 1.00 72.62 95 GLY A C 1
ATOM 720 O O . GLY A 1 95 ? 6.598 -8.308 2.863 1.00 72.62 95 GLY A O 1
ATOM 721 N N . LEU A 1 96 ? 5.796 -8.244 4.953 1.00 81.25 96 LEU A N 1
ATOM 722 C CA . LEU A 1 96 ? 4.470 -8.806 4.662 1.00 81.25 96 LEU A CA 1
ATOM 723 C C . LEU A 1 96 ? 3.348 -7.777 4.861 1.00 81.25 96 LEU A C 1
ATOM 725 O O . LEU A 1 96 ? 2.261 -8.131 5.311 1.00 81.25 96 LEU A O 1
ATOM 729 N N . SER A 1 97 ? 3.630 -6.507 4.554 1.00 83.62 97 SER A N 1
ATOM 730 C CA . SER A 1 97 ? 2.621 -5.435 4.515 1.00 83.62 97 SER A CA 1
ATOM 731 C C . SER A 1 97 ? 1.889 -5.217 5.850 1.00 83.62 97 SER A C 1
ATOM 733 O O . SER A 1 97 ? 0.679 -5.000 5.893 1.00 83.62 97 SER A O 1
ATOM 735 N N . SER A 1 98 ? 2.610 -5.296 6.976 1.00 86.62 98 SER A N 1
ATOM 736 C CA . SER A 1 98 ? 2.006 -5.163 8.311 1.00 86.62 98 SER A CA 1
ATOM 737 C C . SER A 1 98 ? 1.406 -3.773 8.576 1.00 86.62 98 SER A C 1
ATOM 739 O O . SER A 1 98 ? 0.451 -3.681 9.344 1.00 86.62 98 SER A O 1
ATOM 741 N N . SER A 1 99 ? 1.934 -2.708 7.957 1.00 91.56 99 SER A N 1
ATOM 742 C CA . SER A 1 99 ? 1.354 -1.355 8.025 1.00 91.56 99 SER A CA 1
ATOM 743 C C . SER A 1 99 ? 0.015 -1.297 7.292 1.00 91.56 99 SER A C 1
ATOM 745 O O . SER A 1 99 ? -1.002 -1.024 7.924 1.00 91.56 99 SER A O 1
ATOM 747 N N . ALA A 1 100 ? -0.020 -1.694 6.019 1.00 94.88 100 ALA A N 1
ATOM 748 C CA . ALA A 1 100 ? -1.250 -1.750 5.229 1.00 94.88 100 ALA A CA 1
ATOM 749 C C . ALA A 1 100 ? -2.332 -2.635 5.873 1.00 94.88 100 ALA A C 1
ATOM 751 O O . ALA A 1 100 ? -3.508 -2.270 5.904 1.00 94.88 100 ALA A O 1
ATOM 752 N N . ALA A 1 101 ? -1.953 -3.778 6.459 1.00 95.25 101 ALA A N 1
ATOM 753 C CA . ALA A 1 101 ? -2.880 -4.620 7.214 1.00 95.25 101 ALA A CA 1
ATOM 754 C C . ALA A 1 101 ? -3.494 -3.883 8.419 1.00 95.25 101 ALA A C 1
ATOM 756 O O . ALA A 1 101 ? -4.695 -4.006 8.670 1.00 95.25 101 ALA A O 1
ATOM 757 N N . LEU A 1 102 ? -2.697 -3.095 9.147 1.00 95.44 102 LEU A N 1
ATOM 758 C CA . LEU A 1 102 ? -3.158 -2.309 10.292 1.00 95.44 102 LEU A CA 1
ATOM 759 C C . LEU A 1 102 ? -4.055 -1.149 9.851 1.00 95.44 102 LEU A C 1
ATOM 761 O O . LEU A 1 102 ? -5.083 -0.891 10.481 1.00 95.44 102 LEU A O 1
ATOM 765 N N . GLU A 1 103 ? -3.691 -0.469 8.768 1.00 98.00 103 GLU A N 1
ATOM 766 C CA . GLU A 1 103 ? -4.468 0.625 8.188 1.00 98.00 103 GLU A CA 1
ATOM 767 C C . GLU A 1 103 ? -5.852 0.142 7.757 1.00 98.00 103 GLU A C 1
ATOM 769 O O . GLU A 1 103 ? -6.865 0.690 8.191 1.00 98.00 103 GLU A O 1
ATOM 774 N N . VAL A 1 104 ? -5.912 -0.931 6.964 1.00 98.25 104 VAL A N 1
ATOM 775 C CA . VAL A 1 104 ? -7.172 -1.473 6.442 1.00 98.25 104 VAL A CA 1
ATOM 776 C C . VAL A 1 104 ? -8.033 -2.063 7.559 1.00 98.25 104 VAL A C 1
ATOM 778 O O . VAL A 1 104 ? -9.259 -1.903 7.544 1.00 98.25 104 VAL A O 1
ATOM 781 N N . ALA A 1 105 ? -7.427 -2.708 8.560 1.00 97.69 105 ALA A N 1
ATOM 782 C CA . ALA A 1 105 ? -8.161 -3.196 9.723 1.00 97.69 105 ALA A CA 1
ATOM 783 C C . ALA A 1 105 ? -8.725 -2.037 10.565 1.00 97.69 105 ALA A C 1
ATOM 785 O O . ALA A 1 105 ? -9.867 -2.110 11.020 1.00 97.69 105 ALA A O 1
ATOM 786 N N . THR A 1 106 ? -7.975 -0.940 10.710 1.00 98.25 106 THR A N 1
ATOM 787 C CA . THR A 1 106 ? -8.467 0.285 11.360 1.00 98.25 106 THR A CA 1
ATOM 788 C C . THR A 1 106 ? -9.609 0.906 10.563 1.00 98.25 106 THR A C 1
ATOM 790 O O . THR A 1 106 ? -10.634 1.251 11.145 1.00 98.25 106 THR A O 1
ATOM 793 N N . ALA A 1 107 ? -9.474 1.004 9.238 1.00 98.69 107 ALA A N 1
ATOM 794 C CA . ALA A 1 107 ? -10.514 1.549 8.374 1.00 98.69 107 ALA A CA 1
ATOM 795 C C . ALA A 1 107 ? -11.806 0.740 8.494 1.00 98.69 107 ALA A C 1
ATOM 797 O O . ALA A 1 107 ? -12.870 1.301 8.724 1.00 98.69 107 ALA A O 1
ATOM 798 N N . THR A 1 108 ? -11.693 -0.587 8.464 1.00 98.56 108 THR A N 1
ATOM 799 C CA . THR A 1 108 ? -12.830 -1.499 8.644 1.00 98.56 108 THR A CA 1
ATOM 800 C C . THR A 1 108 ? -13.483 -1.336 10.022 1.00 98.56 108 THR A C 1
ATOM 802 O O . THR A 1 108 ? -14.705 -1.381 10.145 1.00 98.56 108 THR A O 1
ATOM 805 N N . ALA A 1 109 ? -12.701 -1.085 11.074 1.00 98.25 109 ALA A N 1
ATOM 806 C CA . ALA A 1 109 ? -13.249 -0.805 12.397 1.00 98.25 109 ALA A CA 1
ATOM 807 C C . ALA A 1 109 ? -13.991 0.545 12.456 1.00 98.25 109 ALA A C 1
ATOM 809 O O . ALA A 1 109 ? -15.054 0.634 13.071 1.00 98.25 109 ALA A O 1
ATOM 810 N N . VAL A 1 110 ? -13.471 1.584 11.793 1.00 98.38 110 VAL A N 1
ATOM 811 C CA . VAL A 1 110 ? -14.146 2.888 11.663 1.00 98.38 110 VAL A CA 1
ATOM 812 C C . VAL A 1 110 ? -15.456 2.751 10.883 1.00 98.38 110 VAL A C 1
ATOM 814 O O . VAL A 1 110 ? -16.474 3.287 11.322 1.00 98.38 110 VAL A O 1
ATOM 817 N N . GLU A 1 111 ? -15.461 1.983 9.791 1.00 98.44 111 GLU A N 1
ATOM 818 C CA . GLU A 1 111 ? -16.661 1.634 9.018 1.00 98.44 111 GLU A CA 1
ATOM 819 C C . GLU A 1 111 ? -17.740 0.996 9.907 1.00 98.44 111 GLU A C 1
ATOM 821 O O . GLU A 1 111 ? -18.890 1.446 9.933 1.00 98.44 111 GLU A O 1
ATOM 826 N N . MET A 1 112 ? -17.356 0.011 10.728 1.00 97.69 112 MET A N 1
ATOM 827 C CA . MET A 1 112 ? -18.263 -0.630 11.686 1.00 97.69 112 MET A CA 1
ATOM 828 C C . MET A 1 112 ? -18.815 0.347 12.731 1.00 97.69 112 MET A C 1
ATOM 830 O O . MET A 1 112 ? -20.005 0.306 13.035 1.00 97.69 112 MET A O 1
ATOM 834 N N . LEU A 1 113 ? -17.971 1.226 13.280 1.00 97.81 113 LEU A N 1
ATOM 835 C CA . LEU A 1 113 ? -18.375 2.217 14.284 1.00 97.81 113 LEU A CA 1
ATOM 836 C C . LEU A 1 113 ? -19.330 3.277 13.718 1.00 97.81 113 LEU A C 1
ATOM 838 O O . LEU A 1 113 ? -20.182 3.779 14.449 1.00 97.81 113 LEU A O 1
ATOM 842 N N . CYS A 1 114 ? -19.189 3.618 12.436 1.00 97.00 114 CYS A N 1
ATOM 843 C CA . CYS A 1 114 ? -20.021 4.621 11.770 1.00 97.00 114 CYS A CA 1
ATOM 844 C C . CYS A 1 114 ? -21.275 4.021 11.113 1.00 97.00 114 CYS A C 1
ATOM 846 O O . CYS A 1 114 ? -22.187 4.766 10.753 1.00 97.00 114 CYS A O 1
ATOM 848 N N . GLY A 1 115 ? -21.332 2.695 10.940 1.00 97.06 115 GLY A N 1
ATOM 849 C CA . GLY A 1 115 ? -22.415 2.015 10.227 1.00 97.06 115 GLY A CA 1
ATOM 850 C C . GLY A 1 115 ? -22.420 2.295 8.720 1.00 97.06 115 GLY A C 1
ATOM 851 O O . GLY A 1 115 ? -23.481 2.276 8.100 1.00 97.06 115 GLY A O 1
ATOM 852 N N . GLN A 1 116 ? -21.255 2.596 8.140 1.00 96.25 116 GLN A N 1
ATOM 853 C CA . GLN A 1 116 ? -21.074 2.956 6.727 1.00 96.25 116 GLN A CA 1
ATOM 854 C C . GLN A 1 116 ? -19.810 2.277 6.206 1.00 96.25 116 GLN A C 1
ATOM 856 O O . GLN A 1 116 ? -18.875 2.080 6.973 1.00 96.25 116 GLN A O 1
ATOM 861 N N . ALA A 1 117 ? -19.751 1.951 4.918 1.00 97.75 117 ALA A N 1
ATOM 862 C CA . ALA A 1 117 ? -18.571 1.341 4.312 1.00 97.75 117 ALA A CA 1
ATOM 863 C C . ALA A 1 117 ? -18.197 2.058 3.017 1.00 97.75 117 ALA A C 1
ATOM 865 O O . ALA A 1 117 ? -19.077 2.432 2.239 1.00 97.75 117 ALA A O 1
ATOM 866 N N . LEU A 1 118 ? -16.897 2.225 2.790 1.00 98.25 118 LEU A N 1
ATOM 867 C CA . LEU A 1 118 ? -16.362 2.671 1.513 1.00 98.25 118 LEU A CA 1
ATOM 868 C C . LEU A 1 118 ? -16.285 1.487 0.538 1.00 98.25 118 LEU A C 1
ATOM 870 O O . LEU A 1 118 ? -16.100 0.336 0.956 1.00 98.25 118 LEU A O 1
ATOM 874 N N . PRO A 1 119 ? -16.360 1.745 -0.778 1.00 98.06 119 PRO A N 1
ATOM 875 C CA . PRO A 1 119 ? -15.911 0.782 -1.771 1.00 98.06 119 PRO A CA 1
ATOM 876 C C . PRO A 1 119 ? -14.481 0.297 -1.452 1.00 98.06 119 PRO A C 1
ATOM 878 O O . PRO A 1 119 ? -13.649 1.104 -1.031 1.00 98.06 119 PRO A O 1
ATOM 881 N N . PRO A 1 120 ? -14.151 -0.995 -1.655 1.00 97.38 120 PRO A N 1
ATOM 882 C CA . PRO A 1 120 ? -12.842 -1.544 -1.282 1.00 97.38 120 PRO A CA 1
ATOM 883 C C . PRO A 1 120 ? -11.645 -0.773 -1.853 1.00 97.38 120 PRO A C 1
ATOM 885 O O . PRO A 1 120 ? -10.667 -0.550 -1.145 1.00 97.38 120 PRO A O 1
ATOM 888 N N . GLU A 1 121 ? -11.749 -0.319 -3.101 1.00 97.56 121 GLU A N 1
ATOM 889 C CA . GLU A 1 121 ? -10.710 0.460 -3.785 1.00 97.56 121 GLU A CA 1
ATOM 890 C C . GLU A 1 121 ? -10.542 1.860 -3.177 1.00 97.56 121 GLU A C 1
ATOM 892 O O . GLU A 1 121 ? -9.421 2.325 -2.983 1.00 97.56 121 GLU A O 1
ATOM 897 N N . GLU A 1 122 ? -11.643 2.521 -2.805 1.00 98.25 122 GLU A N 1
ATOM 898 C CA . GLU A 1 122 ? -11.600 3.817 -2.117 1.00 98.25 122 GLU A CA 1
ATOM 899 C C . GLU A 1 122 ? -10.994 3.679 -0.720 1.00 98.25 122 GLU A C 1
ATOM 901 O O . GLU A 1 122 ? -10.171 4.501 -0.322 1.00 98.25 122 GLU A O 1
ATOM 906 N N . LYS A 1 123 ? -11.327 2.601 -0.001 1.00 98.69 123 LYS A N 1
ATOM 907 C CA . LYS A 1 123 ? -10.689 2.267 1.277 1.00 98.69 123 LYS A CA 1
ATOM 908 C C . LYS A 1 123 ? -9.186 2.029 1.113 1.00 98.69 123 LYS A C 1
ATOM 910 O O . LYS A 1 123 ? -8.412 2.511 1.935 1.00 98.69 123 LYS A O 1
ATOM 915 N N . ALA A 1 124 ? -8.761 1.327 0.062 1.00 98.38 124 ALA A N 1
ATOM 916 C CA . ALA A 1 124 ? -7.344 1.094 -0.206 1.00 98.38 124 ALA A CA 1
ATOM 917 C C . ALA A 1 124 ? -6.583 2.409 -0.437 1.00 98.38 124 ALA A C 1
ATOM 919 O O . ALA A 1 124 ? -5.537 2.635 0.169 1.00 98.38 124 ALA A O 1
ATOM 920 N N . LEU A 1 125 ? -7.141 3.302 -1.259 1.00 98.38 125 LEU A N 1
ATOM 921 C CA . LEU A 1 125 ? -6.565 4.622 -1.528 1.00 98.38 125 LEU A CA 1
ATOM 922 C C . LEU A 1 125 ? -6.558 5.515 -0.281 1.00 98.38 125 LEU A C 1
ATOM 924 O O . LEU A 1 125 ? -5.589 6.232 -0.045 1.00 98.38 125 LEU A O 1
ATOM 928 N N . LEU A 1 126 ? -7.601 5.439 0.550 1.00 98.62 126 LEU A N 1
ATOM 929 C CA . LEU A 1 126 ? -7.654 6.135 1.833 1.00 98.62 126 LEU A CA 1
ATOM 930 C C . LEU A 1 126 ? -6.517 5.685 2.760 1.00 98.62 126 LEU A C 1
ATOM 932 O O . LEU A 1 126 ? -5.836 6.521 3.354 1.00 98.62 126 LEU A O 1
ATOM 936 N N . CYS A 1 127 ? -6.295 4.374 2.873 1.00 98.62 127 CYS A N 1
ATOM 937 C CA . CYS A 1 127 ? -5.205 3.816 3.671 1.00 98.62 127 CYS A CA 1
ATOM 938 C C . CYS A 1 127 ? -3.832 4.218 3.114 1.00 98.62 127 CYS A C 1
ATOM 940 O O . CYS A 1 127 ? -2.977 4.654 3.877 1.00 98.62 127 CYS A O 1
ATOM 942 N N . GLN A 1 128 ? -3.654 4.186 1.792 1.00 97.94 128 GLN A N 1
ATOM 943 C CA . GLN A 1 128 ? -2.412 4.627 1.158 1.00 97.94 128 GLN A CA 1
ATOM 944 C C . GLN A 1 128 ? -2.114 6.099 1.484 1.00 97.94 128 GLN A C 1
ATOM 946 O O . GLN A 1 128 ? -0.994 6.448 1.855 1.00 97.94 128 GLN A O 1
ATOM 951 N N . GLN A 1 129 ? -3.127 6.967 1.395 1.00 98.19 129 GLN A N 1
ATOM 952 C CA . GLN A 1 129 ? -2.975 8.383 1.721 1.00 98.19 129 GLN A CA 1
ATOM 953 C C . GLN A 1 129 ? -2.617 8.592 3.200 1.00 98.19 129 GLN A C 1
ATOM 955 O O . GLN A 1 129 ? -1.825 9.477 3.531 1.00 98.19 129 GLN A O 1
ATOM 960 N N . ALA A 1 130 ? -3.169 7.771 4.100 1.00 97.88 130 ALA A N 1
ATOM 961 C CA . ALA A 1 130 ? -2.779 7.769 5.505 1.00 97.88 130 ALA A CA 1
ATOM 962 C C . ALA A 1 130 ? -1.300 7.390 5.688 1.00 97.88 130 ALA A C 1
ATOM 964 O O . ALA A 1 130 ? -0.597 8.066 6.441 1.00 97.88 130 ALA A O 1
ATOM 965 N N . GLU A 1 131 ? -0.811 6.369 4.979 1.00 95.44 131 GLU A N 1
ATOM 966 C CA . GLU A 1 131 ? 0.592 5.949 5.043 1.00 95.44 131 GLU A CA 1
ATOM 967 C C . GLU A 1 131 ? 1.538 7.049 4.526 1.00 95.44 131 GLU A C 1
ATOM 969 O O . GLU A 1 131 ? 2.546 7.370 5.163 1.00 95.44 131 GLU A O 1
ATOM 974 N N . HIS A 1 132 ? 1.167 7.718 3.431 1.00 94.56 132 HIS A N 1
ATOM 975 C CA . HIS A 1 132 ? 1.939 8.833 2.872 1.00 94.56 132 HIS A CA 1
ATOM 976 C C . HIS A 1 132 ? 2.021 10.019 3.835 1.00 94.56 132 HIS A C 1
ATOM 978 O O . HIS A 1 132 ? 3.096 10.574 4.031 1.00 94.56 132 HIS A O 1
ATOM 984 N N . GLU A 1 133 ? 0.905 10.425 4.442 1.00 95.75 133 GLU A N 1
ATOM 985 C CA . GLU A 1 133 ? 0.855 11.655 5.243 1.00 95.75 133 GLU A CA 1
ATOM 986 C C . GLU A 1 133 ? 1.302 11.473 6.699 1.00 95.75 133 GLU A C 1
ATOM 988 O O . GLU A 1 133 ? 1.872 12.395 7.282 1.00 95.75 133 GLU A O 1
ATOM 993 N N . PHE A 1 134 ? 1.014 10.320 7.311 1.00 95.88 134 PHE A N 1
ATOM 994 C CA . PHE A 1 134 ? 1.236 10.101 8.746 1.00 95.88 134 PHE A CA 1
ATOM 995 C C . PHE A 1 134 ? 2.438 9.207 9.037 1.00 95.88 134 PHE A C 1
ATOM 997 O O . PHE A 1 134 ? 3.084 9.391 10.072 1.00 95.88 134 PHE A O 1
ATOM 1004 N N . ALA A 1 135 ? 2.761 8.264 8.148 1.00 91.62 135 ALA A N 1
ATOM 1005 C CA . ALA A 1 135 ? 3.982 7.468 8.253 1.00 91.62 135 ALA A CA 1
ATOM 1006 C C . ALA A 1 135 ? 5.139 8.045 7.417 1.00 91.62 135 ALA A C 1
ATOM 1008 O O . ALA A 1 135 ? 6.290 7.698 7.685 1.00 91.62 135 ALA A O 1
ATOM 1009 N N . ASP A 1 136 ? 4.855 8.967 6.480 1.00 90.94 136 ASP A N 1
ATOM 1010 C CA . ASP A 1 136 ? 5.828 9.563 5.544 1.00 90.94 136 ASP A CA 1
ATOM 1011 C C . ASP A 1 136 ? 6.537 8.495 4.699 1.00 90.94 136 ASP A C 1
ATOM 1013 O O . ASP A 1 136 ? 7.742 8.544 4.440 1.00 90.94 136 ASP A O 1
ATOM 1017 N N . VAL A 1 137 ? 5.776 7.473 4.308 1.00 88.62 137 VAL A N 1
ATOM 1018 C CA . VAL A 1 137 ? 6.254 6.391 3.452 1.00 88.62 137 VAL A CA 1
ATOM 1019 C C . VAL A 1 137 ? 5.585 6.563 2.095 1.00 88.62 137 VAL A C 1
ATOM 1021 O O . VAL A 1 137 ? 4.389 6.321 1.985 1.00 88.62 137 VAL A O 1
ATOM 1024 N N . PRO A 1 138 ? 6.311 6.967 1.036 1.00 88.50 138 PRO A N 1
ATOM 1025 C CA . PRO A 1 138 ? 5.728 7.188 -0.285 1.00 88.50 138 PRO A CA 1
ATOM 1026 C C . PRO A 1 138 ? 5.525 5.855 -1.027 1.00 88.50 138 PRO A C 1
ATOM 1028 O O . PRO A 1 138 ? 6.087 5.652 -2.109 1.00 88.50 138 PRO A O 1
ATOM 1031 N N . CYS A 1 139 ? 4.775 4.920 -0.440 1.00 91.31 139 CYS A N 1
ATOM 1032 C CA . CYS A 1 139 ? 4.477 3.601 -1.006 1.00 91.31 139 CYS A CA 1
ATOM 1033 C C . CYS A 1 139 ? 3.693 3.703 -2.332 1.00 91.31 139 CYS A C 1
ATOM 1035 O O . CYS A 1 139 ? 3.125 4.750 -2.666 1.00 91.31 139 CYS A O 1
ATOM 1037 N N . GLY A 1 140 ? 3.702 2.638 -3.139 1.00 94.06 140 GLY A N 1
ATOM 1038 C CA . GLY A 1 140 ? 2.726 2.490 -4.221 1.00 94.06 140 GLY A CA 1
ATOM 1039 C C . GLY A 1 140 ? 1.374 2.026 -3.672 1.00 94.06 140 GLY A C 1
ATOM 1040 O O . GLY A 1 140 ? 1.089 2.226 -2.495 1.00 94.06 140 GLY A O 1
ATOM 1041 N N . ILE A 1 141 ? 0.495 1.499 -4.524 1.00 96.62 141 ILE A N 1
ATOM 1042 C CA . ILE A 1 141 ? -0.876 1.122 -4.119 1.00 96.62 141 ILE A CA 1
ATOM 1043 C C . ILE A 1 141 ? -1.013 -0.362 -3.747 1.00 96.62 141 ILE A C 1
ATOM 1045 O O . ILE A 1 141 ? -2.065 -0.776 -3.260 1.00 96.62 141 ILE A O 1
ATOM 1049 N N . MET A 1 142 ? 0.005 -1.180 -4.041 1.00 97.44 142 MET A N 1
ATOM 1050 C CA . MET A 1 142 ? -0.122 -2.639 -4.063 1.00 97.44 142 MET A CA 1
ATOM 1051 C C . MET A 1 142 ? -0.610 -3.202 -2.731 1.00 97.44 142 MET A C 1
ATOM 1053 O O . MET A 1 142 ? -1.553 -3.989 -2.716 1.00 97.44 142 MET A O 1
ATOM 1057 N N . ASP A 1 143 ? 0.013 -2.805 -1.626 1.00 95.88 143 ASP A N 1
ATOM 1058 C CA . ASP A 1 143 ? -0.213 -3.423 -0.323 1.00 95.88 143 ASP A CA 1
ATOM 1059 C C . ASP A 1 143 ? -1.645 -3.196 0.174 1.00 95.88 143 ASP A C 1
ATOM 1061 O O . ASP A 1 143 ? -2.337 -4.146 0.547 1.00 95.88 143 ASP A O 1
ATOM 1065 N N . GLN A 1 144 ? -2.141 -1.961 0.103 1.00 97.81 144 GLN A N 1
ATOM 1066 C CA . GLN A 1 144 ? -3.506 -1.631 0.503 1.00 97.81 144 GLN A CA 1
ATOM 1067 C C . GLN A 1 144 ? -4.542 -2.306 -0.401 1.00 97.81 144 GLN A C 1
ATOM 1069 O O . GLN A 1 144 ? -5.542 -2.830 0.098 1.00 97.81 144 GLN A O 1
ATOM 1074 N N . PHE A 1 145 ? -4.310 -2.354 -1.718 1.00 98.19 145 PHE A N 1
ATOM 1075 C CA . PHE A 1 145 ? -5.192 -3.072 -2.645 1.00 98.19 145 PHE A CA 1
ATOM 1076 C C . PHE A 1 145 ? -5.168 -4.581 -2.400 1.00 98.19 145 PHE A C 1
ATOM 1078 O O . PHE A 1 145 ? -6.214 -5.226 -2.407 1.00 98.19 145 PHE A O 1
ATOM 1085 N N . ALA A 1 146 ? -4.000 -5.160 -2.127 1.00 96.94 146 ALA A N 1
ATOM 1086 C CA . ALA A 1 146 ? -3.873 -6.576 -1.824 1.00 96.94 146 ALA A CA 1
ATOM 1087 C C . ALA A 1 146 ? -4.678 -6.939 -0.571 1.00 96.94 146 ALA A C 1
ATOM 1089 O O . ALA A 1 146 ? -5.479 -7.873 -0.602 1.00 96.94 146 ALA A O 1
ATOM 1090 N N . VAL A 1 147 ? -4.510 -6.176 0.511 1.00 96.75 147 VAL A N 1
ATOM 1091 C CA . VAL A 1 147 ? -5.194 -6.423 1.787 1.00 96.75 147 VAL A CA 1
ATOM 1092 C C . VAL A 1 147 ? -6.713 -6.239 1.666 1.00 96.75 147 VAL A C 1
ATOM 1094 O O . VAL A 1 147 ? -7.468 -6.998 2.270 1.00 96.75 147 VAL A O 1
ATOM 1097 N N . THR A 1 148 ? -7.180 -5.263 0.885 1.00 97.31 148 THR A N 1
ATOM 1098 C CA . THR A 1 148 ? -8.619 -4.966 0.737 1.00 97.31 148 THR A CA 1
ATOM 1099 C C . THR A 1 148 ? -9.337 -5.840 -0.290 1.00 97.31 148 THR A C 1
ATOM 1101 O O . THR A 1 148 ? -10.505 -6.172 -0.087 1.00 97.31 148 THR A O 1
ATOM 1104 N N . CYS A 1 149 ? -8.681 -6.182 -1.403 1.00 97.75 149 CYS A N 1
ATOM 1105 C CA . CYS A 1 149 ? -9.348 -6.688 -2.606 1.00 97.75 149 CYS A CA 1
ATOM 1106 C C . CYS A 1 149 ? -8.997 -8.139 -2.964 1.00 97.75 149 CYS A C 1
ATOM 1108 O O . CYS A 1 149 ? -9.642 -8.711 -3.851 1.00 97.75 149 CYS A O 1
ATOM 1110 N N . CYS A 1 150 ? -8.004 -8.762 -2.318 1.00 96.75 150 CYS A N 1
ATOM 1111 C CA . CYS A 1 150 ? -7.708 -10.179 -2.551 1.00 96.75 150 CYS A CA 1
ATOM 1112 C C . CYS A 1 150 ? -8.872 -11.087 -2.130 1.00 96.75 150 CYS A C 1
ATOM 1114 O O . CYS A 1 150 ? -9.664 -10.773 -1.243 1.00 96.75 150 CYS A O 1
ATOM 1116 N N . ARG A 1 151 ? -8.954 -12.259 -2.767 1.00 94.88 151 ARG A N 1
ATOM 1117 C CA . ARG A 1 151 ? -9.974 -13.278 -2.495 1.00 94.88 151 ARG A CA 1
ATOM 1118 C C . ARG A 1 151 ? -9.312 -14.622 -2.246 1.00 94.88 151 ARG A C 1
ATOM 1120 O O . ARG A 1 151 ? -8.260 -14.915 -2.807 1.00 94.88 151 ARG A O 1
ATOM 1127 N N . ALA A 1 152 ? -9.952 -15.456 -1.432 1.00 92.19 152 ALA A N 1
ATOM 1128 C CA . ALA A 1 152 ? -9.470 -16.809 -1.187 1.00 92.19 152 ALA A CA 1
ATOM 1129 C C . ALA A 1 152 ? -9.326 -17.588 -2.509 1.00 92.19 152 ALA A C 1
ATOM 1131 O O . ALA A 1 152 ? -10.192 -17.506 -3.385 1.00 92.19 152 ALA A O 1
ATOM 1132 N N . GLY A 1 153 ? -8.223 -18.325 -2.654 1.00 91.69 153 GLY A N 1
ATOM 1133 C CA . GLY A 1 153 ? -7.931 -19.132 -3.843 1.00 91.69 153 GLY A CA 1
ATOM 1134 C C . GLY A 1 153 ? -7.582 -18.336 -5.105 1.00 91.69 153 GLY A C 1
ATOM 1135 O O . GLY A 1 153 ? -7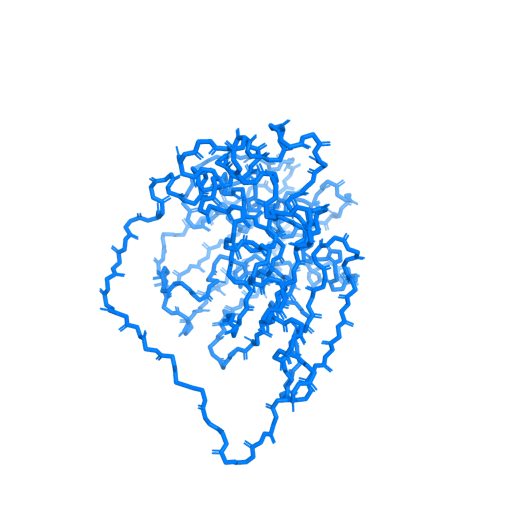.621 -18.912 -6.187 1.00 91.69 153 GLY A O 1
ATOM 1136 N N . HIS A 1 154 ? -7.281 -17.037 -4.994 1.00 94.75 154 HIS A N 1
ATOM 1137 C CA . HIS A 1 154 ? -6.926 -16.187 -6.130 1.00 94.75 154 HIS A CA 1
ATOM 1138 C C . HIS A 1 154 ? -5.709 -15.312 -5.815 1.00 94.75 154 HIS A C 1
ATOM 1140 O O . HIS A 1 154 ? -5.597 -14.767 -4.716 1.00 94.75 154 HIS A O 1
ATOM 1146 N N . ALA A 1 155 ? -4.853 -15.116 -6.815 1.00 95.94 155 ALA A N 1
ATOM 1147 C CA . ALA A 1 155 ? -3.985 -13.950 -6.895 1.00 95.94 155 ALA A CA 1
ATOM 1148 C C . ALA A 1 155 ? -4.769 -12.768 -7.496 1.00 95.94 155 ALA A C 1
ATOM 1150 O O . ALA A 1 155 ? -5.817 -12.947 -8.125 1.00 95.94 155 ALA A O 1
ATOM 1151 N N . LEU A 1 156 ? -4.285 -11.550 -7.298 1.00 97.69 156 LEU A N 1
ATOM 1152 C CA . LEU A 1 156 ? -4.907 -10.329 -7.796 1.00 97.69 156 LEU A CA 1
ATOM 1153 C C . LEU A 1 156 ? -3.952 -9.649 -8.769 1.00 97.69 156 LEU A C 1
ATOM 1155 O O . LEU A 1 156 ? -2.990 -9.038 -8.330 1.00 97.69 156 LEU A O 1
ATOM 1159 N N . LEU A 1 157 ? -4.218 -9.727 -10.073 1.00 98.56 157 LEU A N 1
ATOM 1160 C CA . LEU A 1 157 ? -3.516 -8.884 -11.034 1.00 98.56 157 LEU A CA 1
ATOM 1161 C C . LEU A 1 157 ? -4.101 -7.478 -10.923 1.00 98.56 157 LEU A C 1
ATOM 1163 O O . LEU A 1 157 ? -5.293 -7.278 -11.169 1.00 98.56 157 LEU A O 1
ATOM 1167 N N . LEU A 1 158 ? -3.259 -6.526 -10.543 1.00 98.69 158 LEU A N 1
ATOM 1168 C CA . LEU A 1 158 ? -3.604 -5.118 -10.424 1.00 98.69 158 LEU A CA 1
ATOM 1169 C C . LEU A 1 158 ? -2.812 -4.324 -11.456 1.00 98.69 158 LEU A C 1
ATOM 1171 O O . LEU A 1 158 ? -1.581 -4.319 -11.450 1.00 98.69 158 LEU A O 1
ATOM 1175 N N . ASP A 1 159 ? -3.539 -3.620 -12.315 1.00 98.44 159 ASP A N 1
ATOM 1176 C CA . ASP A 1 159 ? -2.985 -2.535 -13.112 1.00 98.44 159 ASP A CA 1
ATOM 1177 C C . ASP A 1 159 ? -2.924 -1.273 -12.244 1.00 98.44 159 ASP A C 1
ATOM 1179 O O . ASP A 1 159 ? -3.954 -0.669 -11.941 1.00 98.44 159 ASP A O 1
ATOM 1183 N N . CYS A 1 160 ? -1.725 -0.850 -11.843 1.00 98.00 160 CYS A N 1
ATOM 1184 C CA . CYS A 1 160 ? -1.565 0.263 -10.910 1.00 98.00 160 CYS A CA 1
ATOM 1185 C C . CYS A 1 160 ? -1.926 1.630 -11.504 1.00 98.00 160 CYS A C 1
ATOM 1187 O O . CYS A 1 160 ? -2.233 2.558 -10.755 1.00 98.00 160 CYS A O 1
ATOM 1189 N N . ARG A 1 161 ? -1.960 1.744 -12.838 1.00 97.19 161 ARG A N 1
ATOM 1190 C CA . ARG A 1 161 ? -2.384 2.953 -13.546 1.00 97.19 161 ARG A CA 1
ATOM 1191 C C . ARG A 1 161 ? -3.897 3.084 -13.567 1.00 97.19 161 ARG A C 1
ATOM 1193 O O . ARG A 1 161 ? -4.455 4.087 -13.130 1.00 97.19 161 ARG A O 1
ATOM 1200 N N . SER A 1 162 ? -4.551 2.086 -14.157 1.00 97.44 162 SER A N 1
ATOM 1201 C CA . SER A 1 162 ? -5.993 2.111 -14.418 1.00 97.44 162 SER A CA 1
ATOM 1202 C C . SER A 1 162 ? -6.811 1.660 -13.210 1.00 97.44 162 SER A C 1
ATOM 1204 O O . SER A 1 162 ? -8.018 1.886 -13.181 1.00 97.44 162 SER A O 1
ATOM 1206 N N . ARG A 1 163 ? -6.148 1.049 -12.216 1.00 97.31 163 ARG A N 1
ATOM 1207 C CA . ARG A 1 163 ? -6.732 0.420 -11.021 1.00 97.31 163 ARG A CA 1
ATOM 1208 C C . ARG A 1 163 ? -7.647 -0.758 -11.349 1.00 97.31 163 ARG A C 1
ATOM 1210 O O . ARG A 1 163 ? -8.422 -1.195 -10.507 1.00 97.31 163 ARG A O 1
ATOM 1217 N N . ILE A 1 164 ? -7.544 -1.300 -12.563 1.00 97.94 164 ILE A N 1
ATOM 1218 C CA . ILE A 1 164 ? -8.309 -2.474 -12.976 1.00 97.94 164 ILE A CA 1
ATOM 1219 C C . ILE A 1 164 ? -7.799 -3.702 -12.219 1.00 97.94 164 ILE A C 1
ATOM 1221 O O . ILE A 1 164 ? -6.598 -3.983 -12.179 1.00 97.94 164 ILE A O 1
ATOM 1225 N N . LEU A 1 165 ? -8.750 -4.440 -11.648 1.00 98.06 165 LEU A N 1
ATOM 1226 C CA . LEU A 1 165 ? -8.533 -5.641 -10.853 1.00 98.06 165 LEU A CA 1
ATOM 1227 C C . LEU A 1 165 ? -8.932 -6.885 -11.647 1.00 98.06 165 LEU A C 1
ATOM 1229 O O . LEU A 1 165 ? -10.068 -6.991 -12.113 1.00 98.06 165 LEU A O 1
ATOM 1233 N N . ARG A 1 166 ? -8.037 -7.870 -11.736 1.00 97.88 166 ARG A N 1
ATOM 1234 C CA . ARG A 1 166 ? -8.340 -9.203 -12.272 1.00 97.88 166 ARG A CA 1
ATOM 1235 C C . ARG A 1 166 ? -7.942 -10.273 -11.262 1.00 97.88 166 ARG A C 1
ATOM 1237 O O . ARG A 1 166 ? -6.762 -10.507 -11.023 1.00 97.88 166 ARG A O 1
ATOM 1244 N N . HIS A 1 167 ? -8.927 -10.959 -10.688 1.00 97.44 167 HIS A N 1
ATOM 1245 C CA . HIS A 1 167 ? -8.681 -12.126 -9.836 1.00 97.44 167 HIS A CA 1
ATOM 1246 C C . HIS A 1 167 ? -8.265 -13.318 -10.699 1.00 97.44 167 HIS A C 1
ATOM 1248 O O . HIS A 1 167 ? -9.067 -13.834 -11.474 1.00 97.44 167 HIS A O 1
ATOM 1254 N N . VAL A 1 168 ? -7.017 -13.751 -10.551 1.00 95.25 168 VAL A N 1
ATOM 1255 C CA . VAL A 1 168 ? -6.442 -14.906 -11.246 1.00 95.25 168 VAL A CA 1
ATOM 1256 C C . VAL A 1 168 ? -6.571 -16.121 -10.325 1.00 95.25 168 VAL A C 1
ATOM 1258 O O . VAL A 1 168 ? -6.013 -16.090 -9.225 1.00 95.25 168 VAL A O 1
ATOM 1261 N N . PRO A 1 169 ? -7.319 -17.175 -10.702 1.00 92.44 169 PRO A N 1
ATOM 1262 C CA . PRO A 1 169 ? -7.425 -18.384 -9.892 1.00 92.44 169 PRO A CA 1
ATOM 1263 C C . PRO A 1 169 ? -6.043 -18.966 -9.581 1.00 92.44 169 PRO A C 1
ATOM 1265 O O . PRO A 1 169 ? -5.255 -19.246 -10.476 1.00 92.44 169 PRO A O 1
ATOM 1268 N N . PHE A 1 170 ? -5.759 -19.157 -8.297 1.00 85.62 170 PHE A N 1
ATOM 1269 C CA . PHE A 1 170 ? -4.480 -19.643 -7.785 1.00 85.62 170 PHE A CA 1
ATOM 1270 C C . PHE A 1 170 ? -4.753 -20.708 -6.714 1.00 85.62 170 PHE A C 1
ATOM 1272 O O . PHE A 1 170 ? -4.437 -2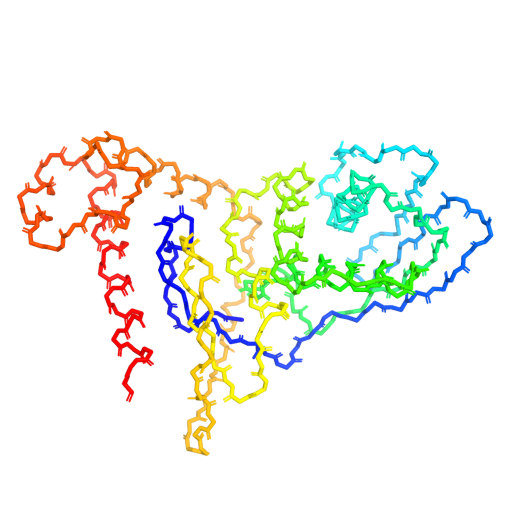0.562 -5.535 1.00 85.62 170 PHE A O 1
ATOM 1279 N N . ALA A 1 171 ? -5.457 -21.765 -7.125 1.00 72.31 171 ALA A N 1
ATOM 1280 C CA . ALA A 1 171 ? -5.938 -22.840 -6.255 1.00 72.31 171 ALA A CA 1
ATOM 1281 C C . ALA A 1 171 ? -5.565 -24.225 -6.812 1.00 72.31 171 ALA A C 1
ATOM 1283 O O . ALA A 1 171 ? -6.398 -25.126 -6.893 1.00 72.31 171 ALA A O 1
ATOM 1284 N N . ALA A 1 172 ? -4.307 -24.389 -7.223 1.00 67.38 172 ALA A N 1
ATOM 1285 C CA . ALA A 1 172 ? -3.794 -25.665 -7.706 1.00 67.38 172 ALA A CA 1
ATOM 1286 C C . ALA A 1 172 ? -3.446 -26.582 -6.517 1.00 67.38 172 ALA A C 1
ATOM 1288 O O . ALA A 1 172 ? -2.667 -26.218 -5.633 1.00 67.38 172 ALA A O 1
ATOM 1289 N N . ALA A 1 173 ? -4.058 -27.770 -6.465 1.00 71.44 173 ALA A N 1
ATOM 1290 C CA . ALA A 1 173 ? -3.937 -28.700 -5.337 1.00 71.44 173 ALA A CA 1
ATOM 1291 C C . ALA A 1 173 ? -2.493 -29.182 -5.091 1.00 71.44 173 ALA A C 1
ATOM 1293 O O . ALA A 1 173 ? -2.146 -29.565 -3.969 1.00 71.44 173 ALA A O 1
ATOM 1294 N N . ASP A 1 174 ? -1.655 -29.120 -6.119 1.00 83.94 174 ASP A N 1
ATOM 1295 C CA . ASP A 1 174 ? -0.261 -29.550 -6.192 1.00 83.94 174 ASP A CA 1
ATOM 1296 C C . ASP A 1 174 ? 0.759 -28.412 -6.008 1.00 83.94 174 ASP A C 1
ATOM 1298 O O . ASP A 1 174 ? 1.942 -28.684 -5.806 1.00 83.94 174 ASP A O 1
ATOM 1302 N N . VAL A 1 175 ? 0.322 -27.149 -5.982 1.00 85.81 175 VAL A N 1
ATOM 1303 C CA . VAL A 1 175 ? 1.208 -25.994 -5.778 1.00 85.81 175 VAL A CA 1
ATOM 1304 C C . VAL A 1 175 ? 1.169 -25.541 -4.320 1.00 85.81 175 VAL A C 1
ATOM 1306 O O . VAL A 1 175 ? 0.120 -25.486 -3.672 1.00 85.81 175 VAL A O 1
ATOM 1309 N N . ARG A 1 176 ? 2.338 -25.219 -3.765 1.00 87.00 176 ARG A N 1
ATOM 1310 C CA . ARG A 1 176 ? 2.477 -24.596 -2.444 1.00 87.00 176 ARG A CA 1
ATOM 1311 C C . ARG A 1 176 ? 3.375 -23.377 -2.559 1.00 87.00 176 ARG A C 1
ATOM 1313 O O . ARG A 1 176 ? 4.423 -23.438 -3.191 1.00 87.00 176 ARG A O 1
ATOM 1320 N N . VAL A 1 177 ? 2.969 -22.293 -1.906 1.00 88.31 177 VAL A N 1
ATOM 1321 C CA . VAL A 1 177 ? 3.779 -21.080 -1.779 1.00 88.31 177 VAL A CA 1
ATOM 1322 C C . VAL A 1 177 ? 4.427 -21.099 -0.405 1.00 88.31 177 VAL A C 1
ATOM 1324 O O . VAL A 1 177 ? 3.731 -21.142 0.610 1.00 88.31 177 VAL A O 1
ATOM 1327 N N . LEU A 1 178 ? 5.757 -21.095 -0.377 1.00 90.88 178 LEU A N 1
ATOM 1328 C CA . LEU A 1 178 ? 6.528 -21.024 0.857 1.00 90.88 178 LEU A CA 1
ATOM 1329 C C . LEU A 1 178 ? 7.067 -19.606 1.034 1.00 90.88 178 LEU A C 1
ATOM 1331 O O . LEU A 1 178 ? 7.810 -19.112 0.190 1.00 90.88 178 LEU A O 1
ATOM 1335 N N . VAL A 1 179 ? 6.717 -18.975 2.152 1.00 88.31 179 VAL A N 1
ATOM 1336 C CA . VAL A 1 179 ? 7.291 -17.690 2.560 1.00 88.31 179 VAL A CA 1
ATOM 1337 C C . VAL A 1 179 ? 8.457 -17.969 3.501 1.00 88.31 179 VAL A C 1
ATOM 1339 O O . VAL A 1 179 ? 8.262 -18.545 4.571 1.00 88.31 179 VAL A O 1
ATOM 1342 N N . ILE A 1 180 ? 9.668 -17.586 3.091 1.00 89.69 180 ILE A N 1
ATOM 1343 C CA . ILE A 1 180 ? 10.894 -17.789 3.871 1.00 89.69 180 ILE A CA 1
ATOM 1344 C C . ILE A 1 180 ? 11.360 -16.436 4.405 1.00 89.69 180 ILE A C 1
ATOM 1346 O O . ILE A 1 180 ? 11.805 -15.579 3.645 1.00 89.69 180 ILE A O 1
ATOM 1350 N N . ASP A 1 181 ? 11.267 -16.255 5.719 1.00 86.75 181 ASP A N 1
ATOM 1351 C CA . ASP A 1 181 ? 11.812 -15.087 6.408 1.00 86.75 181 ASP A CA 1
ATOM 1352 C C . ASP A 1 181 ? 13.338 -15.215 6.519 1.00 86.75 181 ASP A C 1
ATOM 1354 O O . ASP A 1 181 ?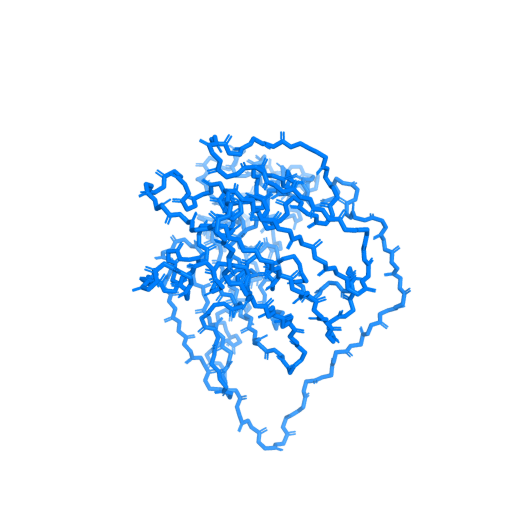 13.850 -16.179 7.091 1.00 86.75 181 ASP A O 1
ATOM 1358 N N . SER A 1 182 ? 14.074 -14.237 5.985 1.00 88.44 182 SER A N 1
ATOM 1359 C CA . SER A 1 182 ? 15.542 -14.212 6.037 1.00 88.44 182 SER A CA 1
ATOM 1360 C C . SER A 1 182 ? 16.096 -14.028 7.455 1.00 88.44 182 SER A C 1
ATOM 1362 O O . SER A 1 182 ? 17.293 -14.207 7.674 1.00 88.44 182 SER A O 1
ATOM 1364 N N . GLY A 1 183 ? 15.258 -13.616 8.413 1.00 83.94 183 GLY A N 1
ATOM 1365 C CA . GLY A 1 183 ? 15.654 -13.263 9.777 1.00 83.94 183 GLY A CA 1
ATOM 1366 C C . GLY A 1 183 ? 16.358 -11.907 9.881 1.00 83.94 183 GLY A C 1
ATOM 1367 O O . GLY A 1 183 ? 16.626 -11.433 10.986 1.00 83.94 183 GLY A O 1
ATOM 1368 N N . VAL A 1 184 ? 16.631 -11.243 8.753 1.00 79.12 184 VAL A N 1
ATOM 1369 C CA . VAL A 1 184 ? 17.244 -9.916 8.732 1.00 79.12 184 VAL A CA 1
ATOM 1370 C C . VAL A 1 184 ? 16.151 -8.872 8.902 1.00 79.12 184 VAL A C 1
ATOM 1372 O O . VAL A 1 184 ? 15.259 -8.724 8.070 1.00 79.12 184 VAL A O 1
ATOM 1375 N N . ARG A 1 185 ? 16.222 -8.121 9.999 1.00 68.81 185 ARG A N 1
ATOM 1376 C CA . ARG A 1 185 ? 15.376 -6.950 10.232 1.00 68.81 185 ARG A CA 1
ATOM 1377 C C . ARG A 1 185 ? 16.182 -5.713 9.873 1.00 68.81 185 ARG A C 1
ATOM 1379 O O . ARG A 1 185 ? 16.965 -5.218 10.681 1.00 68.81 185 ARG A O 1
ATOM 1386 N N . HIS A 1 186 ? 16.021 -5.220 8.651 1.00 56.41 186 HIS A N 1
ATOM 1387 C CA . HIS A 1 186 ? 16.479 -3.871 8.343 1.00 56.41 186 HIS A CA 1
ATOM 1388 C C . HIS A 1 186 ? 15.614 -2.902 9.155 1.00 56.41 186 HIS A C 1
ATOM 1390 O O . HIS A 1 186 ? 14.386 -2.984 9.104 1.00 56.41 186 HIS A O 1
ATOM 1396 N N . ARG A 1 187 ? 16.236 -2.015 9.944 1.00 52.53 187 ARG A N 1
ATOM 1397 C CA . ARG A 1 187 ? 15.525 -0.852 10.491 1.00 52.53 187 ARG A CA 1
ATOM 1398 C C . ARG A 1 187 ? 14.899 -0.145 9.290 1.00 52.53 187 ARG A C 1
ATOM 1400 O O . ARG A 1 187 ? 15.636 0.184 8.370 1.00 52.53 187 ARG A O 1
ATOM 1407 N N . LEU A 1 188 ? 13.562 -0.103 9.265 1.00 50.34 188 LEU A N 1
ATOM 1408 C CA . LEU A 1 188 ? 12.694 0.588 8.302 1.00 50.34 188 LEU A CA 1
ATOM 1409 C C . LEU A 1 188 ? 13.458 1.187 7.121 1.00 50.34 188 LEU A C 1
ATOM 1411 O O . LEU A 1 188 ? 13.876 2.329 7.227 1.00 50.34 188 LEU A O 1
ATOM 1415 N N . ALA A 1 189 ? 13.651 0.397 6.056 1.00 52.09 189 ALA A N 1
ATOM 1416 C CA . ALA A 1 189 ? 14.024 0.841 4.711 1.00 52.09 189 ALA A CA 1
ATOM 1417 C C . ALA A 1 189 ? 14.619 2.266 4.662 1.00 52.09 189 ALA A C 1
ATOM 1419 O O . ALA A 1 189 ? 13.949 3.173 4.173 1.00 52.09 189 ALA A O 1
ATOM 1420 N N . ASP A 1 190 ? 15.829 2.448 5.219 1.00 53.84 190 ASP A N 1
ATOM 1421 C CA . ASP A 1 190 ? 16.504 3.739 5.453 1.00 53.84 190 ASP A CA 1
ATOM 1422 C C . ASP A 1 190 ? 16.736 4.498 4.128 1.00 53.84 190 ASP A C 1
ATOM 1424 O O . ASP A 1 190 ? 17.823 4.509 3.554 1.00 53.84 190 ASP A O 1
ATOM 1428 N N . GLY A 1 191 ? 15.676 5.078 3.571 1.00 71.75 191 GLY A N 1
ATOM 1429 C CA . GLY A 1 191 ? 15.677 5.816 2.315 1.00 71.75 191 GLY A CA 1
ATOM 1430 C C . GLY A 1 191 ? 15.845 4.982 1.042 1.00 71.75 191 GLY A C 1
ATOM 1431 O O . GLY A 1 191 ? 15.588 5.516 -0.027 1.00 71.75 191 GLY A O 1
ATOM 1432 N N . GLU A 1 192 ? 16.221 3.701 1.092 1.00 83.19 192 GLU A N 1
ATOM 1433 C CA . GLU A 1 192 ? 16.476 2.887 -0.114 1.00 83.19 192 GLU A CA 1
ATOM 1434 C C . GLU A 1 192 ? 15.261 2.780 -1.045 1.00 83.19 192 GLU A C 1
ATOM 1436 O O . GLU A 1 192 ? 15.382 2.935 -2.261 1.00 83.19 192 GLU A O 1
ATOM 1441 N N . TYR A 1 193 ? 14.071 2.571 -0.477 1.00 84.25 193 TYR A N 1
ATOM 1442 C CA . TYR A 1 193 ? 12.829 2.547 -1.247 1.00 84.25 193 TYR A CA 1
ATOM 1443 C C . TYR A 1 193 ? 12.547 3.917 -1.888 1.00 84.25 193 TYR A C 1
ATOM 1445 O O . TYR A 1 193 ? 12.334 4.015 -3.098 1.00 84.25 193 TYR A O 1
ATOM 1453 N N . ALA A 1 194 ? 12.632 4.994 -1.099 1.00 87.25 194 ALA A N 1
ATOM 1454 C CA . ALA A 1 194 ? 12.445 6.361 -1.586 1.00 87.25 194 ALA A CA 1
ATOM 1455 C C . ALA A 1 194 ? 13.486 6.738 -2.656 1.00 87.25 194 ALA A C 1
ATOM 1457 O O . ALA A 1 194 ? 13.149 7.381 -3.650 1.00 87.25 194 ALA A O 1
ATOM 1458 N N . ARG A 1 195 ? 14.733 6.275 -2.504 1.00 92.00 195 ARG A N 1
ATOM 1459 C CA . ARG A 1 195 ? 15.818 6.445 -3.473 1.00 92.00 195 ARG A CA 1
ATOM 1460 C C . ARG A 1 195 ? 15.483 5.746 -4.781 1.00 92.00 195 ARG A C 1
ATOM 1462 O O . ARG A 1 195 ? 15.565 6.380 -5.823 1.00 92.00 195 ARG A O 1
ATOM 1469 N N . ARG A 1 196 ? 15.038 4.486 -4.748 1.00 93.19 196 ARG A N 1
ATOM 1470 C CA . ARG A 1 196 ? 14.615 3.751 -5.956 1.00 93.19 196 ARG A CA 1
ATOM 1471 C C . ARG A 1 196 ? 13.462 4.443 -6.671 1.00 93.19 196 ARG A C 1
ATOM 1473 O O . ARG A 1 196 ? 13.493 4.560 -7.895 1.00 93.19 196 ARG A O 1
ATOM 1480 N N . ARG A 1 197 ? 12.473 4.939 -5.925 1.00 94.00 197 ARG A N 1
ATOM 1481 C CA . ARG A 1 197 ? 11.376 5.735 -6.489 1.00 94.00 197 ARG A CA 1
ATOM 1482 C C . ARG A 1 197 ? 11.898 7.010 -7.158 1.00 94.00 197 ARG A C 1
ATOM 1484 O O . ARG A 1 197 ? 11.505 7.307 -8.282 1.00 94.00 197 ARG A O 1
ATOM 1491 N N . ALA A 1 198 ? 12.818 7.727 -6.512 1.00 95.06 198 ALA A N 1
ATOM 1492 C CA . ALA A 1 198 ? 13.439 8.926 -7.074 1.00 95.06 198 ALA A CA 1
ATOM 1493 C C . ALA A 1 198 ? 14.287 8.627 -8.325 1.00 95.06 198 ALA A C 1
ATOM 1495 O O . ALA A 1 198 ? 14.210 9.372 -9.299 1.00 95.06 198 ALA A O 1
ATOM 1496 N N . GLU A 1 199 ? 15.046 7.527 -8.332 1.00 96.75 199 GLU A N 1
ATOM 1497 C CA . GLU A 1 199 ? 15.810 7.044 -9.491 1.00 96.75 199 GLU A CA 1
ATOM 1498 C C . GLU A 1 199 ? 14.875 6.751 -10.677 1.00 96.75 199 GLU A C 1
ATOM 1500 O O . GLU A 1 199 ? 15.144 7.187 -11.795 1.00 96.75 199 GLU A O 1
ATOM 1505 N N . CYS A 1 200 ? 13.738 6.086 -10.439 1.00 97.06 200 CYS A N 1
ATOM 1506 C CA . CYS A 1 200 ? 12.749 5.811 -11.485 1.00 97.06 200 CYS A CA 1
ATOM 1507 C C . CYS A 1 200 ? 12.091 7.095 -12.018 1.00 97.06 200 CYS A C 1
ATOM 1509 O O . CYS A 1 200 ? 11.983 7.283 -13.228 1.00 97.06 200 CYS A O 1
ATOM 1511 N N . ALA A 1 201 ? 11.711 8.018 -11.129 1.00 96.38 201 ALA A N 1
ATOM 1512 C CA . ALA A 1 201 ? 11.151 9.312 -11.519 1.00 96.38 201 ALA A CA 1
ATOM 1513 C C . ALA A 1 201 ? 12.165 10.173 -12.297 1.00 96.38 201 ALA A C 1
ATOM 1515 O O . ALA A 1 201 ? 11.799 10.914 -13.210 1.00 96.38 201 ALA A O 1
ATOM 1516 N N . SER A 1 202 ? 13.453 10.085 -11.956 1.00 97.31 202 SER A N 1
ATOM 1517 C CA . SER A 1 202 ? 14.533 10.729 -12.706 1.00 97.31 202 SER A CA 1
ATOM 1518 C C . SER A 1 202 ? 14.655 10.153 -14.117 1.00 97.31 202 SER A C 1
ATOM 1520 O O . SER A 1 202 ? 14.608 10.910 -15.087 1.00 97.31 202 SER A O 1
ATOM 1522 N N . ALA A 1 203 ? 14.675 8.823 -14.235 1.00 96.75 203 ALA A N 1
ATOM 1523 C CA . ALA A 1 203 ? 14.711 8.125 -15.514 1.00 96.75 203 ALA A CA 1
ATOM 1524 C C . ALA A 1 203 ? 13.517 8.493 -16.415 1.00 96.75 203 ALA A C 1
ATOM 1526 O O . ALA A 1 203 ? 13.707 8.845 -17.579 1.00 96.75 203 ALA A O 1
ATOM 1527 N N . ALA A 1 204 ? 12.296 8.510 -15.867 1.00 96.25 204 ALA A N 1
ATOM 1528 C CA . ALA A 1 204 ? 11.092 8.910 -16.598 1.00 96.25 204 ALA A CA 1
ATOM 1529 C C . ALA A 1 204 ? 11.203 10.346 -17.144 1.00 96.25 204 ALA A C 1
ATOM 1531 O O . ALA A 1 204 ? 10.893 10.596 -18.310 1.00 96.25 204 ALA A O 1
ATOM 1532 N N . ARG A 1 205 ? 11.746 11.285 -16.351 1.00 96.31 205 ARG A N 1
ATOM 1533 C CA . ARG A 1 205 ? 12.008 12.665 -16.803 1.00 96.31 205 ARG A CA 1
ATOM 1534 C C . ARG A 1 205 ? 13.052 12.735 -17.917 1.00 96.31 205 ARG A C 1
ATOM 1536 O O . ARG A 1 205 ? 12.845 13.4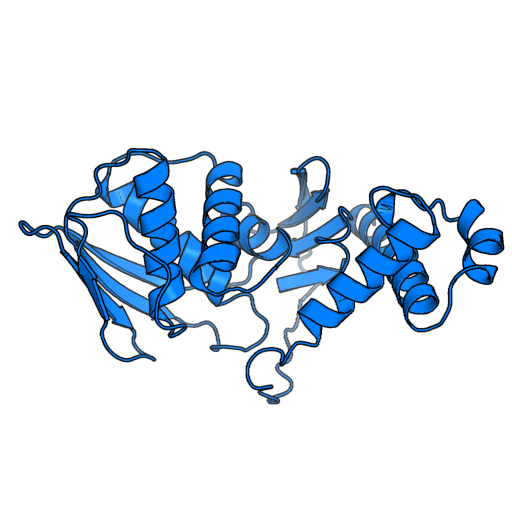86 -18.869 1.00 96.31 205 ARG A O 1
ATOM 1543 N N . HIS A 1 206 ? 14.144 11.974 -17.831 1.00 95.31 206 HIS A N 1
ATOM 1544 C CA . HIS A 1 206 ? 15.155 11.924 -18.895 1.00 95.31 206 HIS A CA 1
ATOM 1545 C C . HIS A 1 206 ? 14.593 11.357 -20.202 1.00 95.31 206 HIS A C 1
ATOM 1547 O O . HIS A 1 206 ? 14.877 11.894 -21.273 1.00 95.31 206 HIS A O 1
ATOM 1553 N N . LEU A 1 207 ? 13.743 10.333 -20.109 1.00 94.06 207 LEU A N 1
ATOM 1554 C CA . LEU A 1 207 ? 13.044 9.741 -21.251 1.00 94.06 207 LEU A CA 1
ATOM 1555 C C . LEU A 1 207 ? 11.825 10.550 -21.720 1.00 94.06 207 LEU A C 1
ATOM 1557 O O . LEU A 1 207 ? 11.273 10.257 -22.775 1.00 94.06 207 LEU A O 1
ATOM 1561 N N . ARG A 1 208 ? 11.433 11.593 -20.975 1.00 94.56 208 ARG A N 1
ATOM 1562 C CA . ARG A 1 208 ? 10.266 12.452 -21.244 1.00 94.56 208 ARG A CA 1
ATOM 1563 C C . ARG A 1 208 ? 8.946 11.683 -21.304 1.00 94.56 208 ARG A C 1
ATOM 1565 O O . ARG A 1 208 ? 8.059 12.028 -22.082 1.00 94.56 208 ARG A O 1
ATOM 1572 N N . VAL A 1 209 ? 8.813 10.678 -20.449 1.00 94.69 209 VAL A N 1
ATOM 1573 C CA . VAL A 1 209 ? 7.579 9.915 -20.263 1.00 94.69 209 VAL A CA 1
ATOM 1574 C C . VAL A 1 209 ? 6.954 10.231 -18.900 1.00 94.69 209 VAL A C 1
ATOM 1576 O O . VAL A 1 209 ? 7.686 10.547 -17.959 1.00 94.69 209 VAL A O 1
ATOM 1579 N N . PRO A 1 210 ? 5.617 10.160 -18.757 1.00 95.31 210 PRO A N 1
ATOM 1580 C CA . PRO A 1 210 ? 4.959 10.329 -17.460 1.00 95.31 210 PRO A CA 1
ATOM 1581 C C . PRO A 1 210 ? 5.397 9.273 -16.444 1.00 95.31 210 PRO A C 1
ATOM 1583 O O . PRO A 1 210 ? 5.578 9.577 -15.267 1.00 95.31 210 PRO A O 1
ATOM 1586 N N . SER A 1 211 ? 5.583 8.041 -16.918 1.00 96.44 211 SER A N 1
ATOM 1587 C CA . SER A 1 211 ? 5.958 6.897 -16.106 1.00 96.44 211 SER A CA 1
ATOM 1588 C C . SER A 1 211 ? 6.813 5.915 -16.905 1.00 96.44 211 SER A C 1
ATOM 1590 O O . SER A 1 211 ? 6.723 5.844 -18.130 1.00 96.44 211 SER A O 1
ATOM 1592 N N . LEU A 1 212 ? 7.630 5.115 -16.214 1.00 96.25 212 LEU A N 1
ATOM 1593 C CA . LEU A 1 212 ? 8.440 4.071 -16.850 1.00 96.25 212 LEU A CA 1
ATOM 1594 C C . LEU A 1 212 ? 7.598 2.972 -17.512 1.00 96.25 212 LEU A C 1
ATOM 1596 O O . LEU A 1 212 ? 8.107 2.266 -18.377 1.00 96.25 212 LEU A O 1
ATOM 1600 N N . ARG A 1 213 ? 6.308 2.859 -17.169 1.00 95.44 213 ARG A N 1
ATOM 1601 C CA . ARG A 1 213 ? 5.359 2.012 -17.901 1.00 95.44 213 ARG A CA 1
ATOM 1602 C C . ARG A 1 213 ? 5.133 2.450 -19.354 1.00 95.44 213 ARG A C 1
ATOM 1604 O O . ARG A 1 213 ? 4.703 1.635 -20.160 1.00 95.44 213 ARG A O 1
ATOM 1611 N N . ASP A 1 214 ? 5.404 3.705 -19.699 1.00 94.81 214 ASP A N 1
ATOM 1612 C CA . ASP A 1 214 ? 5.226 4.215 -21.067 1.00 94.81 214 ASP A CA 1
A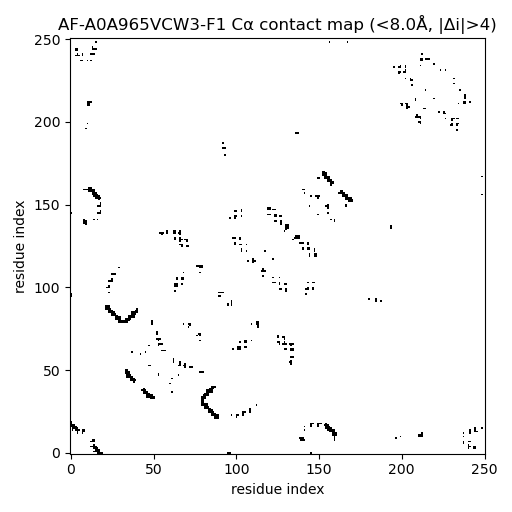TOM 1613 C C . ASP A 1 214 ? 6.445 3.964 -21.969 1.00 94.81 214 ASP A C 1
ATOM 1615 O O . ASP A 1 214 ? 6.476 4.432 -23.105 1.00 94.81 214 ASP A O 1
ATOM 1619 N N . VAL A 1 215 ? 7.465 3.257 -21.473 1.00 92.12 215 VAL A N 1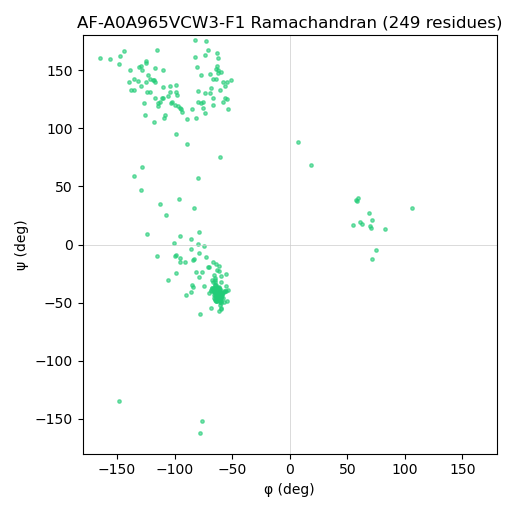
ATOM 1620 C CA . VAL A 1 215 ? 8.634 2.877 -22.268 1.00 92.12 215 VAL A CA 1
ATOM 1621 C C . VAL A 1 215 ? 8.357 1.535 -22.938 1.00 92.12 215 VAL A C 1
ATOM 1623 O O . VAL A 1 215 ? 8.357 0.499 -22.275 1.00 92.12 215 VAL A O 1
ATOM 1626 N N . ASP A 1 216 ? 8.139 1.551 -24.253 1.00 81.75 216 ASP A N 1
ATOM 1627 C CA . ASP A 1 216 ? 8.001 0.326 -25.041 1.00 81.75 216 ASP A CA 1
ATOM 1628 C C . ASP A 1 216 ? 9.334 -0.447 -25.080 1.00 81.75 216 ASP A C 1
ATOM 1630 O O . ASP A 1 216 ? 10.420 0.138 -25.181 1.00 81.75 216 ASP A O 1
ATOM 1634 N N . ALA A 1 217 ? 9.264 -1.777 -25.028 1.00 75.44 217 ALA A N 1
ATOM 1635 C CA . ALA A 1 217 ? 10.424 -2.652 -25.143 1.00 75.44 217 ALA A CA 1
ATOM 1636 C C . ALA A 1 217 ? 11.177 -2.476 -26.478 1.00 75.44 217 ALA A C 1
ATOM 1638 O O . ALA A 1 217 ? 12.406 -2.607 -26.502 1.00 75.44 217 ALA A O 1
ATOM 1639 N N . SER A 1 218 ? 10.486 -2.152 -27.580 1.00 74.50 218 SER A N 1
ATOM 1640 C CA . SER A 1 218 ? 11.134 -1.861 -28.866 1.00 74.50 218 SER A CA 1
ATOM 1641 C C . SER A 1 218 ? 11.948 -0.571 -28.818 1.00 74.50 218 SER A C 1
ATOM 1643 O O . SER A 1 218 ? 13.050 -0.503 -29.368 1.00 74.50 218 SER A O 1
ATOM 1645 N N . ASP A 1 219 ? 11.439 0.433 -28.109 1.00 80.06 219 ASP A N 1
ATOM 1646 C CA . ASP A 1 219 ? 12.073 1.745 -27.987 1.00 80.06 219 ASP A CA 1
ATOM 1647 C C . ASP A 1 219 ? 13.226 1.715 -26.975 1.00 80.06 219 ASP A C 1
ATOM 1649 O O . ASP A 1 219 ? 14.224 2.432 -27.126 1.00 80.06 219 ASP A O 1
ATOM 1653 N N . TRP A 1 220 ? 13.145 0.819 -25.985 1.00 88.62 220 TRP A N 1
ATOM 1654 C CA . TRP A 1 220 ? 14.154 0.642 -24.945 1.00 88.62 220 TRP A CA 1
ATOM 1655 C C . TRP A 1 220 ? 15.557 0.365 -25.493 1.00 88.62 220 TRP A C 1
ATOM 1657 O O . TRP A 1 220 ? 16.529 0.934 -24.989 1.00 88.62 220 TRP A O 1
ATOM 1667 N N . GLN A 1 221 ? 15.687 -0.444 -26.554 1.00 83.25 221 GLN A N 1
ATOM 1668 C CA . GLN A 1 221 ? 16.995 -0.783 -27.139 1.00 83.25 221 GLN A CA 1
ATOM 1669 C C . GLN A 1 221 ? 17.806 0.456 -27.527 1.00 83.25 221 GLN A C 1
ATOM 1671 O O . GLN A 1 221 ? 19.029 0.467 -27.356 1.00 83.25 221 GLN A O 1
ATOM 1676 N N . THR A 1 222 ? 17.120 1.495 -28.006 1.00 84.25 222 THR A N 1
ATOM 1677 C CA . THR A 1 222 ? 17.728 2.770 -28.397 1.00 84.25 222 THR A CA 1
ATOM 1678 C C . THR A 1 222 ? 17.775 3.740 -27.215 1.00 84.25 222 THR A C 1
ATOM 1680 O O . THR A 1 222 ? 18.806 4.366 -26.965 1.00 84.25 222 THR A O 1
ATOM 1683 N N . ALA A 1 223 ? 16.687 3.834 -26.446 1.00 84.94 223 ALA A N 1
ATOM 1684 C CA . ALA A 1 223 ? 16.536 4.787 -25.348 1.00 84.94 223 ALA A CA 1
ATOM 1685 C C . ALA A 1 223 ? 17.518 4.547 -24.188 1.00 84.94 223 ALA A C 1
ATOM 1687 O O . ALA A 1 223 ? 17.986 5.500 -23.563 1.00 84.94 223 ALA A O 1
ATOM 1688 N N . GLN A 1 224 ? 17.900 3.292 -23.931 1.00 90.38 224 GLN A N 1
ATOM 1689 C CA . GLN A 1 224 ? 18.801 2.934 -22.831 1.00 90.38 224 GLN A CA 1
ATOM 1690 C C . GLN A 1 224 ? 20.176 3.607 -22.914 1.00 90.38 224 GLN A C 1
ATOM 1692 O O . GLN A 1 224 ? 20.822 3.819 -21.888 1.00 90.38 224 GLN A O 1
ATOM 1697 N N . ALA A 1 225 ? 20.637 3.962 -24.120 1.00 89.62 225 ALA A N 1
ATOM 1698 C CA . ALA A 1 225 ? 21.921 4.629 -24.312 1.00 89.62 225 ALA A CA 1
ATOM 1699 C C . ALA A 1 225 ? 21.943 6.040 -23.700 1.00 89.62 225 ALA A C 1
ATOM 1701 O O . ALA A 1 225 ? 23.011 6.515 -23.314 1.00 89.62 225 ALA A O 1
ATOM 1702 N N . ALA A 1 226 ? 20.776 6.680 -23.576 1.00 87.31 226 ALA A N 1
ATOM 1703 C CA . ALA A 1 226 ? 20.626 8.024 -23.028 1.00 87.31 226 ALA A CA 1
ATOM 1704 C C . ALA A 1 226 ? 20.577 8.063 -21.491 1.00 87.31 226 ALA A C 1
ATOM 1706 O O . ALA A 1 226 ? 20.689 9.144 -20.916 1.00 87.31 226 ALA A O 1
ATOM 1707 N N . LEU A 1 227 ? 20.422 6.915 -20.818 1.00 95.00 227 LEU A N 1
ATOM 1708 C CA . LEU A 1 227 ? 20.286 6.862 -19.362 1.00 95.00 227 LEU A CA 1
ATOM 1709 C C . LEU A 1 227 ? 21.606 6.514 -18.657 1.00 95.00 227 LEU A C 1
ATOM 1711 O O . LEU A 1 227 ? 22.243 5.514 -19.008 1.00 95.00 227 LEU A O 1
ATOM 1715 N N . PRO A 1 228 ? 22.020 7.269 -17.626 1.00 96.25 228 PRO A N 1
ATOM 1716 C CA . PRO A 1 228 ? 23.116 6.862 -16.752 1.00 96.25 228 PRO A CA 1
ATOM 1717 C C . PRO A 1 228 ? 22.709 5.682 -15.852 1.00 96.25 228 PRO A C 1
ATOM 1719 O O . PRO A 1 228 ? 21.533 5.344 -15.716 1.00 96.25 228 PRO A O 1
ATOM 1722 N N . GLU A 1 229 ? 23.680 5.053 -15.192 1.00 96.06 229 GLU A N 1
ATOM 1723 C CA . GLU A 1 229 ? 23.376 4.202 -14.033 1.00 96.06 229 GLU A CA 1
ATOM 1724 C C . GLU A 1 229 ? 23.100 5.076 -12.794 1.00 96.06 229 GLU A C 1
ATOM 1726 O O . GLU A 1 229 ? 23.734 6.125 -12.650 1.00 96.06 229 GLU A O 1
ATOM 1731 N N . PRO A 1 230 ? 22.190 4.675 -11.881 1.00 96.31 230 PRO A N 1
ATOM 1732 C CA . PRO A 1 230 ? 21.420 3.423 -11.873 1.00 96.31 230 PRO A CA 1
ATOM 1733 C C . PRO A 1 230 ? 20.116 3.455 -12.696 1.00 96.31 230 PRO A C 1
ATOM 1735 O O . PRO A 1 230 ? 19.420 2.444 -12.775 1.00 96.31 230 PRO A O 1
ATOM 1738 N N . GLU A 1 231 ? 19.747 4.598 -13.281 1.00 97.19 231 GLU A N 1
ATOM 1739 C CA . GLU A 1 231 ? 18.463 4.816 -13.970 1.00 97.19 231 GLU A CA 1
ATOM 1740 C C . GLU A 1 231 ? 18.197 3.815 -15.094 1.00 97.19 231 GLU A C 1
ATOM 1742 O O . GLU A 1 231 ? 17.077 3.318 -15.244 1.00 97.19 231 GLU A O 1
ATOM 1747 N N . ARG A 1 232 ? 19.242 3.478 -15.854 1.00 96.81 232 ARG A N 1
ATOM 1748 C CA . ARG A 1 232 ? 19.173 2.476 -16.914 1.00 96.81 232 ARG A CA 1
ATOM 1749 C C . ARG A 1 232 ? 18.757 1.111 -16.368 1.00 96.81 232 ARG A C 1
ATOM 1751 O O . ARG A 1 232 ? 17.794 0.528 -16.860 1.00 96.81 232 ARG A O 1
ATOM 1758 N N . SER A 1 233 ? 19.420 0.643 -15.310 1.00 96.38 233 SER A N 1
ATOM 1759 C CA . SER A 1 233 ? 19.070 -0.610 -14.637 1.00 96.38 233 SER A CA 1
ATOM 1760 C C . SER A 1 233 ? 17.663 -0.581 -14.034 1.00 96.38 233 SER A C 1
ATOM 1762 O O . SER A 1 233 ? 16.956 -1.586 -14.079 1.00 96.38 233 SER A O 1
ATOM 1764 N N . ARG A 1 234 ? 17.224 0.558 -13.476 1.00 96.44 234 ARG A N 1
ATOM 1765 C CA . ARG A 1 234 ? 15.854 0.697 -12.947 1.00 96.44 234 ARG A CA 1
ATOM 1766 C C . ARG A 1 234 ? 14.804 0.602 -14.043 1.00 96.44 234 ARG A C 1
ATOM 1768 O O . ARG A 1 234 ? 13.822 -0.111 -13.873 1.00 96.44 234 ARG A O 1
ATOM 1775 N N . THR A 1 235 ? 15.043 1.261 -15.169 1.00 96.69 235 THR A N 1
ATOM 1776 C CA . THR A 1 235 ? 14.127 1.240 -16.312 1.00 96.69 235 THR A CA 1
ATOM 1777 C C . THR A 1 235 ? 14.029 -0.157 -16.917 1.00 96.69 235 THR A C 1
ATOM 1779 O O . THR A 1 235 ? 12.925 -0.670 -17.077 1.00 96.69 235 THR A O 1
ATOM 1782 N N . ALA A 1 236 ? 15.166 -0.824 -17.144 1.00 95.94 236 ALA A N 1
ATOM 1783 C CA . ALA A 1 236 ? 15.190 -2.207 -17.624 1.00 95.94 236 ALA A CA 1
ATOM 1784 C C . ALA A 1 236 ? 14.429 -3.168 -16.694 1.00 95.94 236 ALA A C 1
ATOM 1786 O O . ALA A 1 236 ? 13.693 -4.042 -17.161 1.00 95.94 236 ALA A O 1
ATOM 1787 N N . HIS A 1 237 ? 14.584 -2.999 -15.374 1.00 97.00 237 HIS A N 1
ATOM 1788 C CA . HIS A 1 237 ? 13.833 -3.775 -14.388 1.00 97.00 237 HIS A CA 1
ATOM 1789 C C . HIS A 1 237 ? 12.328 -3.568 -14.557 1.00 97.00 237 HIS A C 1
ATOM 1791 O O . HIS A 1 237 ? 11.627 -4.550 -14.756 1.00 97.00 237 HIS A O 1
ATOM 1797 N N . VAL A 1 238 ? 11.845 -2.321 -14.547 1.00 97.12 238 VAL A N 1
ATOM 1798 C CA . VAL A 1 238 ? 10.403 -2.021 -14.618 1.00 97.12 238 VAL A CA 1
ATOM 1799 C C . VAL A 1 238 ? 9.762 -2.559 -15.898 1.00 97.12 238 VAL A C 1
ATOM 1801 O O . VAL A 1 238 ? 8.711 -3.189 -15.815 1.00 97.12 238 VAL A O 1
ATOM 1804 N N . ILE A 1 239 ? 10.396 -2.359 -17.059 1.00 95.69 239 ILE A N 1
ATOM 1805 C CA . ILE A 1 239 ? 9.884 -2.865 -18.345 1.00 95.69 239 ILE A CA 1
ATOM 1806 C C . ILE A 1 239 ? 9.762 -4.388 -18.285 1.00 95.69 239 ILE A C 1
ATOM 1808 O O . ILE A 1 239 ? 8.681 -4.946 -18.453 1.00 95.69 239 ILE A O 1
ATOM 1812 N N . SER A 1 240 ? 10.869 -5.062 -17.962 1.00 95.88 240 SER A N 1
ATOM 1813 C CA . SER A 1 240 ? 10.898 -6.523 -17.970 1.00 95.88 240 SER A CA 1
ATOM 1814 C C . SER A 1 240 ? 10.021 -7.151 -16.882 1.00 95.88 240 SER A C 1
ATOM 1816 O O . SER A 1 240 ? 9.506 -8.247 -17.076 1.00 95.88 240 SER A O 1
ATOM 1818 N N . GLU A 1 241 ? 9.846 -6.490 -15.738 1.00 98.00 241 GLU A N 1
ATOM 1819 C CA . GLU A 1 241 ? 9.003 -6.972 -14.643 1.00 98.00 241 GLU A CA 1
ATOM 1820 C C . GLU A 1 241 ? 7.510 -6.810 -14.955 1.00 98.00 241 GLU A C 1
ATOM 1822 O O . GLU A 1 241 ? 6.732 -7.706 -14.626 1.00 98.00 241 GLU A O 1
ATOM 1827 N N . ASN A 1 242 ? 7.104 -5.741 -15.650 1.00 97.62 242 ASN A N 1
ATOM 1828 C CA . ASN A 1 242 ? 5.736 -5.610 -16.161 1.00 97.62 242 ASN A CA 1
ATOM 1829 C C . ASN A 1 242 ? 5.403 -6.749 -17.137 1.00 97.62 242 ASN A C 1
ATOM 1831 O O . ASN A 1 242 ? 4.388 -7.426 -16.957 1.00 97.62 242 ASN A O 1
ATOM 1835 N N . ASP A 1 243 ? 6.287 -7.015 -18.104 1.00 96.00 243 ASP A N 1
ATOM 1836 C CA . ASP A 1 243 ? 6.1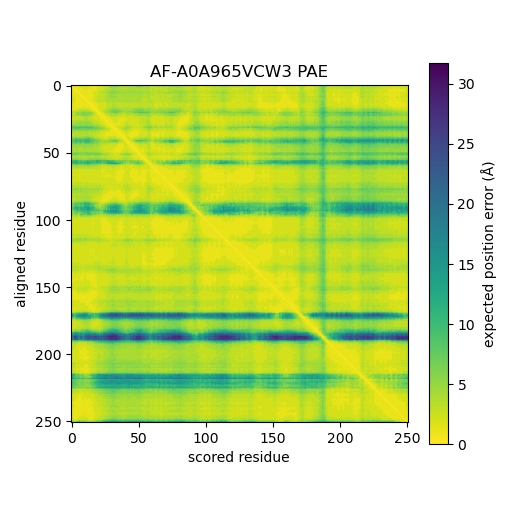02 -8.096 -19.080 1.00 96.00 243 ASP A CA 1
ATOM 1837 C C . ASP A 1 243 ? 6.025 -9.467 -18.397 1.00 96.00 243 ASP A C 1
ATOM 1839 O O . ASP A 1 243 ? 5.121 -10.259 -18.672 1.00 96.00 243 ASP A O 1
ATOM 1843 N N . ARG A 1 244 ? 6.940 -9.743 -17.455 1.00 97.56 244 ARG A N 1
ATOM 1844 C CA . ARG A 1 244 ? 6.926 -10.991 -16.677 1.00 97.56 244 ARG A CA 1
ATOM 1845 C C . ARG A 1 244 ? 5.658 -11.143 -15.844 1.00 97.56 244 ARG A C 1
ATOM 1847 O O . ARG A 1 244 ? 5.142 -12.252 -15.750 1.00 97.56 244 ARG A O 1
ATOM 1854 N N . THR A 1 245 ? 5.159 -10.061 -15.251 1.00 98.25 245 THR A N 1
ATOM 1855 C CA . THR A 1 245 ? 3.948 -10.086 -14.419 1.00 98.25 245 THR A CA 1
ATOM 1856 C C . THR A 1 245 ? 2.718 -10.428 -15.248 1.00 98.25 245 THR A C 1
ATOM 1858 O O . THR A 1 245 ? 1.940 -11.296 -14.854 1.00 98.25 245 THR A O 1
ATOM 1861 N N . LEU A 1 246 ? 2.564 -9.798 -16.416 1.00 97.69 246 LEU A N 1
ATOM 1862 C CA . LEU A 1 246 ? 1.472 -10.103 -17.340 1.00 97.69 246 LEU A CA 1
ATOM 1863 C C . LEU A 1 246 ? 1.560 -11.542 -17.855 1.00 97.69 246 LEU A C 1
ATOM 1865 O O . LEU A 1 246 ? 0.581 -12.278 -17.772 1.00 97.69 246 LEU A O 1
ATOM 1869 N N . ALA A 1 247 ? 2.747 -11.967 -18.301 1.00 97.12 247 ALA A N 1
ATOM 1870 C CA . ALA A 1 247 ? 2.965 -13.326 -18.784 1.00 97.12 247 ALA A CA 1
ATOM 1871 C C . ALA A 1 247 ? 2.676 -14.381 -17.705 1.00 97.12 247 ALA A C 1
ATOM 1873 O O . ALA A 1 247 ? 2.056 -15.397 -17.998 1.00 97.12 247 ALA A O 1
ATOM 1874 N N . PHE A 1 248 ? 3.085 -14.139 -16.455 1.00 95.19 248 PHE A N 1
ATOM 1875 C CA . PHE A 1 248 ? 2.800 -15.043 -15.340 1.00 95.19 248 PHE A CA 1
ATOM 1876 C C . PHE A 1 248 ? 1.304 -15.105 -15.023 1.00 95.19 248 PHE A C 1
ATOM 1878 O O . PHE A 1 248 ? 0.787 -16.166 -14.699 1.00 95.19 248 PHE A O 1
ATOM 1885 N N . ALA A 1 249 ? 0.598 -13.977 -15.107 1.00 95.19 249 ALA A N 1
ATOM 1886 C CA . ALA A 1 249 ? -0.828 -13.923 -14.814 1.00 95.19 249 ALA A CA 1
ATOM 1887 C C . ALA A 1 249 ? -1.701 -14.621 -15.876 1.00 95.19 249 ALA A C 1
ATOM 1889 O O . ALA A 1 249 ? -2.862 -14.909 -15.583 1.00 95.19 249 ALA A O 1
ATOM 1890 N N . ASP A 1 250 ? -1.177 -14.828 -17.088 1.00 93.81 250 ASP A N 1
ATOM 1891 C CA . ASP A 1 250 ? -1.849 -15.508 -18.206 1.00 93.81 250 ASP A CA 1
ATOM 1892 C C . ASP A 1 250 ? -1.425 -16.983 -18.382 1.00 93.81 250 ASP A C 1
ATOM 1894 O O . ASP A 1 250 ? -2.043 -17.691 -19.181 1.00 93.81 250 ASP A O 1
ATOM 1898 N N . ALA A 1 251 ? -0.386 -17.434 -17.669 1.00 87.00 251 ALA A N 1
ATOM 1899 C CA . ALA A 1 251 ? 0.130 -18.807 -17.709 1.00 87.00 251 ALA A CA 1
ATOM 1900 C C . ALA A 1 251 ? -0.721 -19.780 -16.877 1.00 87.00 251 ALA A C 1
ATOM 1902 O O . ALA A 1 251 ? -0.890 -20.932 -17.341 1.00 87.00 251 ALA A O 1
#

Secondary structure (DSSP, 8-state):
-BSS-TTTGGGT-EE-B---S--EEEEEEEESSSEEEEEETTEEEEEEE-SS-------STTHHHHHHHHHHHHTT--PPEEEEEEEESSPTTSSS-HHHHHHHHHHHHHHHHHT----HHHHHHHHHHHIIIII-----SHHHHHHHH--TTEEEEEETTT--EEEEE---TT--PPP-------STT-SHHHHHHHHHHHHHHHHT-SSGGG--HHHHHHHGGGPPTTHHHHHHHHHHHHHHHHHHHH-

Nearest PDB structures (foldseek):
  6q91-assembly2_B  TM=9.325E-01  e=1.247E-22  Homo sapiens
  6q8z-assembly1_A  TM=8.927E-01  e=6.404E-23  Homo sapiens
  6zgv-assembly2_B  TM=9.303E-01  e=7.795E-22  Homo sapiens
  6q90-assembly2_B  TM=9.014E-01  e=2.297E-22  Homo sapiens
  6zgz-assembly2_B  TM=9.177E-01  e=1.518E-21  Homo sapiens

Solvent-accessible surface area (backbone atoms only — not comparable to full-atom values): 14070 Å² total; per-residue (Å²): 77,73,77,42,23,80,84,12,36,75,30,44,22,28,32,34,25,33,69,63,91,63,49,54,48,68,49,76,43,84,43,93,53,55,37,40,40,41,38,41,85,87,52,78,73,46,77,46,66,61,84,50,88,60,71,70,68,69,75,51,82,63,16,40,48,47,19,29,53,29,48,42,46,74,74,66,51,81,69,68,12,27,38,36,45,39,46,64,74,52,63,82,80,68,82,62,48,56,64,41,36,44,18,52,38,42,46,53,49,52,24,64,70,61,75,49,80,71,58,54,68,58,47,17,53,44,33,43,52,11,34,37,66,20,59,66,43,89,69,47,58,56,54,27,41,30,71,56,67,44,51,91,53,24,31,30,39,35,34,50,64,83,66,50,77,44,78,37,83,58,71,57,94,88,64,82,88,83,87,79,81,86,83,74,72,72,74,75,67,79,54,56,63,62,47,53,52,50,39,44,55,49,38,16,56,75,71,72,38,101,34,52,63,74,53,49,78,82,54,42,76,65,54,46,77,79,42,57,85,66,30,34,61,48,48,54,47,40,42,53,32,33,53,51,30,55,54,60,70,75,107

Radius of gyration: 19.51 Å; Cα contacts (8 Å, |Δi|>4): 427; chains: 1; bounding box: 46×48×54 Å

Sequence (251 aa):
MNLIGEHTDYNDGFVLPMAIGPCIRVRVTPRADRRALLHSEHGPPASLDLERPLQPGDRGWSCYPAGVIAQFQRLGWSIPGFEATISADLPAGGGLSSSAALEVATATAVEMLCGQALPPEEKALLCQQAEHEFADVPCGIMDQFAVTCCRAGHALLLDCRSRILRHVPFAAADVRVLVIDSGVRHRLADGEYARRRAECASAARHLRVPSLRDVDASDWQTAQAALPEPERSRTAHVISENDRTLAFADA

Foldseek 3Di:
DWPFQPPQQLLLFKTWAADDPWAKAKDKDFDQAQKEWEAEPPDDIDMDGRPDQQAADDLPLVLLLSLLSNLVVVVVQDQTYMYMYMYTPDDVQQPLLPSLRVNLNSNVVSCVRRVHDDDLLVSLVSSQRSCCGHNVDNDGSPSNCNNRPHDPQWIWIARSNVRDTDTQGNNDPPDDDDDDRPPDRDPPCPCVSVVLSVLQVVLCVQVVHPGLCPQDPVNLVVSLVSDDPPSSVSSVCNNVRSVVNVVVSVD

pLDDT: mean 92.41, std 8.84, range [50.34, 98.69]